Protein AF-A0A830FEW4-F1 (afdb_monomer_lite)

Radius of gyration: 21.63 Å; chains: 1; bounding box: 49×50×53 Å

Sequence (210 aa):
MVDTYLVRSLKRVHDECERALREDNFQVNNSLADRFNDLLDDFKSEYPDDERIQSIDGCEGVNVTGRHAATNQSRALDLIQDIKLKTLQIADLLNLETGDFEELSSGGEFAVINVQQDQAQEQAQTQVQRVTVENILEDIDGLMTSPEEKEELQDLVGEFEDELESDDTDTSRLRQIIAKAREYSDDIARKLIMMATERGVYILLGMSLL

Foldseek 3Di:
DPPLVLLVLLVVLLVVLVVCLVVLPLVCLQVSLVSLVVSLVVVCVVCVPPVQSVPDDGAHRFDLDDDCNVVSSVVSNVSSVSSNVVSVSSCVSVVPDPVVVVVSVPDDDDDDPDPDDDDDDDDDDPDPPDLDLVNLLVVLVVDPDDPVLSVLLNVLSVVLVVLLPDPDRDLVVNLVSLVVNVVSPPVSSVSSCVNCVVSVHHRDDPPPDD

pLDDT: mean 72.39, std 18.18, range [26.58, 91.38]

Organism: Haloarcula argentinensis (NCBI:txid43776)

Secondary structure (DSSP, 8-state):
---HHHHHHHHHHHHHHHHHHHTT-GGGHHHHHHHHHHHHHHHHHH-TT-HHHHTPPP-------STTHHHHHHHHHHHHHHHHHHHHHHHHHTT--TTHHHHTTSS-------------------------HHHHHHHHHHSSS-HHHHHHHHHHHHHHHHHHHSTT--HHHHHHHHHHHHHH-HHHHHHHHHHHHHTT----------

Structure (mmCIF, N/CA/C/O backbone):
data_AF-A0A830FEW4-F1
#
_entry.id   AF-A0A830FEW4-F1
#
loop_
_atom_site.group_PDB
_atom_site.id
_atom_site.type_symbol
_atom_site.label_atom_id
_atom_site.label_alt_id
_atom_site.label_comp_id
_atom_site.label_asym_id
_atom_site.label_entity_id
_atom_site.label_seq_id
_atom_site.pdbx_PDB_ins_code
_atom_site.Cartn_x
_atom_site.Cartn_y
_atom_site.Cartn_z
_atom_site.occupancy
_atom_site.B_iso_or_equiv
_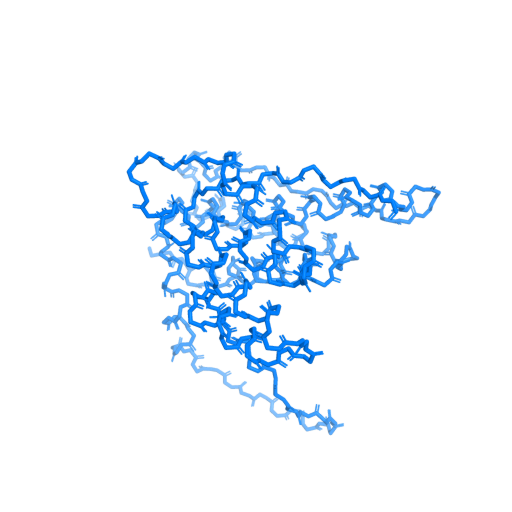atom_site.auth_seq_id
_atom_site.auth_comp_id
_atom_site.auth_asym_id
_atom_site.auth_atom_id
_atom_site.pdbx_PDB_model_num
ATOM 1 N N . MET A 1 1 ? -13.159 -2.583 26.017 1.00 47.31 1 MET A N 1
ATOM 2 C CA . MET A 1 1 ? -11.715 -2.289 25.918 1.00 47.31 1 MET A CA 1
ATOM 3 C C . MET A 1 1 ? -11.266 -3.088 24.722 1.00 47.31 1 MET A C 1
ATOM 5 O O . MET A 1 1 ? -11.479 -4.287 24.765 1.00 47.31 1 MET A O 1
ATOM 9 N N . VAL A 1 2 ? -10.810 -2.449 23.644 1.00 55.34 2 VAL A N 1
ATOM 10 C CA . VAL A 1 2 ? -10.290 -3.196 22.490 1.00 55.34 2 VAL A CA 1
ATOM 11 C C . VAL A 1 2 ? -9.091 -3.991 22.991 1.00 55.34 2 VAL A C 1
ATOM 13 O O . VAL A 1 2 ? -8.232 -3.408 23.655 1.00 55.34 2 VAL A O 1
ATOM 16 N N . ASP A 1 3 ? -9.073 -5.305 22.771 1.00 67.31 3 ASP A N 1
ATOM 17 C CA . ASP A 1 3 ? -7.966 -6.129 23.236 1.00 67.31 3 ASP A CA 1
ATOM 18 C C . ASP A 1 3 ? -6.683 -5.656 22.542 1.00 67.31 3 ASP A C 1
ATOM 20 O O . ASP A 1 3 ? -6.500 -5.795 21.329 1.00 67.31 3 ASP A O 1
ATOM 24 N N . THR A 1 4 ? -5.797 -5.038 23.324 1.00 69.50 4 THR A N 1
ATOM 25 C CA . THR A 1 4 ? -4.523 -4.480 22.868 1.00 69.50 4 THR A CA 1
ATOM 26 C C . THR A 1 4 ? -3.691 -5.523 22.122 1.00 69.50 4 THR A C 1
ATOM 28 O O . THR A 1 4 ? -2.876 -5.170 21.268 1.00 69.50 4 THR A O 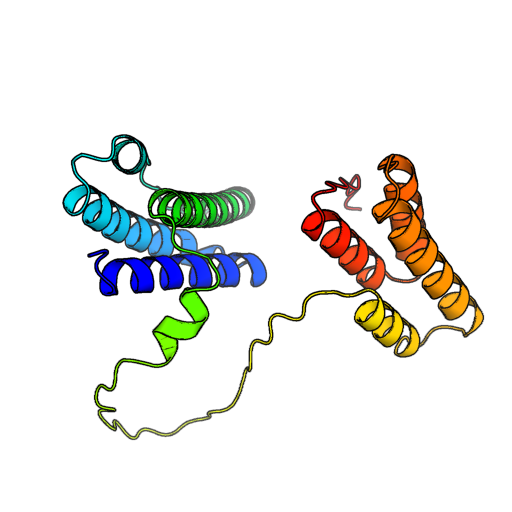1
ATOM 31 N N . TYR A 1 5 ? -3.891 -6.810 22.421 1.00 76.94 5 TYR A N 1
ATOM 32 C CA . TYR A 1 5 ? -3.271 -7.903 21.689 1.00 76.94 5 TYR A CA 1
ATOM 33 C C . TYR A 1 5 ? -3.792 -8.013 20.250 1.00 76.94 5 TYR A C 1
ATOM 35 O O . TYR A 1 5 ? -2.981 -8.055 19.325 1.00 76.94 5 TYR A O 1
ATOM 43 N N . LEU A 1 6 ? -5.111 -7.989 20.041 1.00 80.25 6 LEU A N 1
ATOM 44 C CA . LEU A 1 6 ? -5.724 -8.105 18.712 1.00 80.25 6 LEU A CA 1
ATOM 45 C C . LEU A 1 6 ? -5.339 -6.933 17.810 1.00 80.25 6 LEU A C 1
ATOM 47 O O . LEU A 1 6 ? -4.973 -7.134 16.655 1.00 80.25 6 LEU A O 1
ATOM 51 N N . VAL A 1 7 ? -5.304 -5.719 18.361 1.00 79.25 7 VAL A N 1
ATOM 52 C CA . VAL A 1 7 ? -4.851 -4.515 17.641 1.00 79.25 7 VAL A CA 1
ATOM 53 C C . VAL A 1 7 ? -3.395 -4.634 17.197 1.00 79.25 7 VAL A C 1
ATOM 55 O O . VAL A 1 7 ? -3.058 -4.339 16.049 1.00 79.25 7 VAL A O 1
ATOM 58 N N . ARG A 1 8 ? -2.511 -5.093 18.090 1.00 78.31 8 ARG A N 1
ATOM 59 C CA . ARG A 1 8 ? -1.089 -5.298 17.772 1.00 78.31 8 ARG A CA 1
ATOM 60 C C . ARG A 1 8 ? -0.899 -6.392 16.723 1.00 78.31 8 ARG A C 1
ATOM 62 O O . ARG A 1 8 ? -0.056 -6.244 15.840 1.00 78.31 8 ARG A O 1
ATOM 69 N N . SER A 1 9 ? -1.675 -7.467 16.807 1.00 80.81 9 SER A N 1
ATOM 70 C CA . SER A 1 9 ? -1.653 -8.559 15.833 1.00 80.81 9 SER A CA 1
ATOM 71 C C . SER A 1 9 ? -2.164 -8.104 14.462 1.00 80.81 9 SER A C 1
ATOM 73 O O . SER A 1 9 ? -1.534 -8.421 13.455 1.00 80.81 9 SER A O 1
ATOM 75 N N . LEU A 1 10 ? -3.210 -7.272 14.418 1.00 83.38 10 LEU A N 1
ATOM 76 C CA . LEU A 1 10 ? -3.734 -6.660 13.191 1.00 83.38 10 LEU A CA 1
ATOM 77 C C . LEU A 1 10 ? -2.700 -5.773 12.509 1.00 83.38 10 LEU A C 1
ATOM 79 O O . LEU A 1 10 ? -2.451 -5.933 11.313 1.00 83.38 10 LEU A O 1
ATOM 83 N N . LYS A 1 11 ? -2.029 -4.915 13.286 1.00 82.25 11 LYS A N 1
ATOM 84 C CA . LYS A 1 11 ? -0.910 -4.105 12.794 1.00 82.25 11 LYS A CA 1
ATOM 85 C C . LYS A 1 11 ? 0.189 -4.981 12.203 1.00 82.25 11 LYS A C 1
ATOM 87 O O . LYS A 1 11 ? 0.674 -4.720 11.113 1.00 82.25 11 LYS A O 1
ATOM 92 N N . ARG A 1 12 ? 0.568 -6.050 12.905 1.00 81.88 12 ARG A N 1
ATOM 93 C CA . ARG A 1 12 ? 1.641 -6.942 12.460 1.00 81.88 12 ARG A CA 1
ATOM 94 C C . ARG A 1 12 ? 1.320 -7.596 11.119 1.00 81.88 12 ARG A C 1
ATOM 96 O O . ARG A 1 12 ? 2.184 -7.628 10.251 1.00 81.88 12 ARG A O 1
ATOM 103 N N . VAL A 1 13 ? 0.093 -8.087 10.943 1.00 85.25 13 VAL A N 1
ATOM 104 C CA . VAL A 1 13 ? -0.356 -8.661 9.665 1.00 85.25 13 VAL A CA 1
ATOM 105 C C . VAL A 1 13 ? -0.358 -7.593 8.569 1.00 85.25 13 VAL A C 1
ATOM 107 O O . VAL A 1 13 ? 0.126 -7.856 7.470 1.00 85.25 13 VAL A O 1
ATOM 110 N N . HIS A 1 14 ? -0.830 -6.380 8.867 1.00 85.44 14 HIS A N 1
ATOM 111 C CA . HIS A 1 14 ? -0.792 -5.254 7.933 1.00 85.44 14 HIS A CA 1
ATOM 112 C C . HIS A 1 14 ? 0.643 -4.908 7.487 1.00 85.44 14 HIS A C 1
ATOM 114 O O . HIS A 1 14 ? 0.917 -4.841 6.287 1.00 85.44 14 HIS A O 1
ATOM 120 N N . ASP A 1 15 ? 1.568 -4.749 8.435 1.00 82.00 15 ASP A N 1
ATOM 121 C CA . ASP A 1 15 ? 2.973 -4.414 8.172 1.00 82.00 15 ASP A CA 1
ATOM 122 C C . ASP A 1 15 ? 3.674 -5.518 7.362 1.00 82.00 15 ASP A C 1
ATOM 124 O O . ASP A 1 15 ? 4.454 -5.240 6.448 1.00 82.00 15 ASP A O 1
ATOM 128 N N . GLU A 1 16 ? 3.374 -6.789 7.651 1.00 81.38 16 GLU A N 1
ATOM 129 C CA . GLU A 1 16 ? 3.899 -7.920 6.884 1.00 81.38 16 GLU A CA 1
ATOM 130 C C . GLU A 1 16 ? 3.337 -7.964 5.452 1.00 81.38 16 GLU A C 1
ATOM 132 O O . GLU A 1 16 ? 4.090 -8.275 4.524 1.00 81.38 16 GLU A O 1
ATOM 137 N N . CYS A 1 17 ? 2.065 -7.601 5.240 1.00 78.81 17 CYS A N 1
ATOM 138 C CA . CYS A 1 17 ? 1.491 -7.469 3.896 1.00 78.81 17 CYS A CA 1
ATOM 139 C C . CYS A 1 17 ? 2.165 -6.341 3.111 1.00 78.81 17 CYS A C 1
ATOM 141 O O . CYS A 1 17 ? 2.545 -6.530 1.957 1.00 78.81 17 CYS A O 1
ATOM 143 N N . GLU A 1 18 ? 2.363 -5.178 3.736 1.00 81.25 18 GLU A N 1
ATOM 144 C CA . GLU A 1 18 ? 3.047 -4.053 3.099 1.00 81.25 18 GLU A CA 1
ATOM 145 C C . GLU A 1 18 ? 4.478 -4.407 2.695 1.00 81.25 18 GLU A C 1
ATOM 147 O O . GLU A 1 18 ? 4.905 -4.115 1.574 1.00 81.25 18 GLU A O 1
ATOM 152 N N . ARG A 1 19 ? 5.206 -5.087 3.583 1.00 76.94 19 ARG A N 1
ATOM 153 C CA . ARG A 1 19 ? 6.550 -5.571 3.284 1.00 76.94 19 ARG A CA 1
ATOM 154 C C . ARG A 1 19 ? 6.548 -6.567 2.126 1.00 76.94 19 ARG A C 1
ATOM 156 O O . ARG A 1 19 ? 7.381 -6.452 1.231 1.00 76.94 19 ARG A O 1
ATOM 163 N N . ALA A 1 20 ? 5.621 -7.523 2.129 1.00 78.38 20 ALA A N 1
ATOM 164 C CA . ALA A 1 20 ? 5.532 -8.532 1.081 1.00 78.38 20 ALA A CA 1
ATOM 165 C C . ALA A 1 20 ? 5.219 -7.921 -0.293 1.00 78.38 20 ALA A C 1
ATOM 167 O O . ALA A 1 20 ? 5.805 -8.347 -1.283 1.00 78.38 20 ALA A O 1
ATOM 168 N N . LEU A 1 21 ? 4.365 -6.896 -0.352 1.00 75.88 21 LEU A N 1
ATOM 169 C CA . LEU A 1 21 ? 4.074 -6.159 -1.586 1.00 75.88 21 LEU A CA 1
ATOM 170 C C . LEU A 1 21 ? 5.280 -5.347 -2.069 1.00 75.88 21 LEU A C 1
ATOM 172 O O . LEU A 1 21 ? 5.578 -5.347 -3.256 1.00 75.88 21 LEU A O 1
ATOM 176 N N . ARG A 1 22 ? 6.007 -4.687 -1.159 1.00 77.25 22 ARG A N 1
ATOM 177 C CA . ARG A 1 22 ? 7.202 -3.900 -1.508 1.00 77.25 22 ARG A CA 1
ATOM 178 C C . ARG A 1 22 ? 8.339 -4.767 -2.055 1.00 77.25 22 ARG A C 1
ATOM 180 O O . ARG A 1 22 ? 9.078 -4.327 -2.927 1.00 77.25 22 ARG A O 1
ATOM 187 N N . GLU A 1 23 ? 8.503 -5.968 -1.510 1.00 83.44 23 GLU A N 1
ATOM 188 C CA . GLU A 1 23 ? 9.551 -6.916 -1.907 1.00 83.44 23 GLU A CA 1
ATOM 189 C C . GLU A 1 23 ? 9.113 -7.857 -3.052 1.00 83.44 23 GLU A C 1
ATOM 191 O O . GLU A 1 23 ? 9.854 -8.785 -3.378 1.00 83.44 23 GLU A O 1
ATOM 196 N N . ASP A 1 24 ? 7.914 -7.675 -3.628 1.00 76.75 24 ASP A N 1
ATOM 197 C CA . ASP A 1 24 ? 7.274 -8.618 -4.567 1.00 76.75 24 ASP A CA 1
ATOM 198 C C . ASP A 1 24 ? 7.303 -10.080 -4.065 1.00 76.75 24 ASP A C 1
ATOM 200 O O . ASP A 1 24 ? 7.369 -11.056 -4.823 1.00 76.75 24 ASP A O 1
ATOM 204 N N . ASN A 1 25 ? 7.252 -10.260 -2.744 1.00 81.50 25 ASN A N 1
ATOM 205 C CA . ASN A 1 25 ? 7.384 -11.549 -2.088 1.00 81.50 25 ASN A CA 1
ATOM 206 C C . ASN A 1 25 ? 6.032 -12.268 -2.024 1.00 81.50 25 ASN A C 1
ATOM 208 O O . ASN A 1 25 ? 5.406 -12.416 -0.978 1.00 81.50 25 ASN A O 1
ATOM 212 N N . PHE A 1 26 ? 5.594 -12.791 -3.163 1.00 82.00 26 PHE A N 1
ATOM 213 C CA . PHE A 1 26 ? 4.358 -13.569 -3.272 1.00 82.00 26 PHE A CA 1
ATOM 214 C C . PHE A 1 26 ? 4.402 -14.925 -2.543 1.00 82.00 26 PHE A C 1
ATOM 216 O O . PHE A 1 26 ? 3.377 -15.600 -2.453 1.00 82.00 26 PHE A O 1
ATOM 223 N N . GLN A 1 27 ? 5.560 -15.386 -2.053 1.00 83.12 27 GLN A N 1
ATOM 224 C CA . GLN A 1 27 ? 5.680 -16.710 -1.424 1.00 83.12 27 GLN A CA 1
ATOM 225 C C . GLN A 1 27 ? 5.024 -16.773 -0.043 1.00 83.12 27 GLN A C 1
ATOM 227 O O . GLN A 1 27 ? 4.601 -17.848 0.382 1.00 83.12 27 GLN A O 1
ATOM 232 N N . VAL A 1 28 ? 4.889 -15.630 0.635 1.00 85.94 28 VAL A N 1
ATOM 233 C CA . VAL A 1 28 ? 4.295 -15.553 1.978 1.00 85.94 28 VAL A CA 1
ATOM 234 C C . VAL A 1 28 ? 2.765 -15.488 1.967 1.00 85.94 28 VAL A C 1
ATOM 236 O O . VAL A 1 28 ? 2.150 -15.449 3.030 1.00 85.94 28 VAL A O 1
ATOM 239 N N . ASN A 1 29 ? 2.135 -15.509 0.786 1.00 86.69 29 ASN A N 1
ATOM 240 C CA . ASN A 1 29 ? 0.693 -15.300 0.645 1.00 86.69 29 ASN A CA 1
ATOM 241 C C . ASN A 1 29 ? -0.147 -16.293 1.476 1.00 86.69 29 ASN A C 1
ATOM 243 O O . ASN A 1 29 ? -1.078 -15.873 2.152 1.00 86.69 29 ASN A O 1
ATOM 247 N N . ASN A 1 30 ? 0.228 -17.580 1.504 1.00 85.38 30 ASN A N 1
ATOM 248 C CA . ASN A 1 30 ? -0.517 -18.591 2.260 1.00 85.38 30 ASN A CA 1
ATOM 249 C C . ASN A 1 30 ? -0.398 -18.326 3.765 1.00 85.38 30 ASN A C 1
ATOM 251 O O . ASN A 1 30 ? -1.398 -18.283 4.465 1.00 85.38 30 ASN A O 1
ATOM 255 N N . SER A 1 31 ? 0.821 -18.056 4.250 1.00 87.38 31 SER A N 1
ATOM 256 C CA . SER A 1 31 ? 1.042 -17.760 5.669 1.00 87.38 31 SER A CA 1
ATOM 257 C C . SER A 1 31 ? 0.364 -16.469 6.128 1.00 87.38 31 SER A C 1
ATOM 259 O O . SER A 1 31 ? -0.031 -16.379 7.285 1.00 87.38 31 SER A O 1
ATOM 261 N N . LEU A 1 32 ? 0.239 -15.472 5.247 1.00 86.38 32 LEU A N 1
ATOM 262 C CA . LEU A 1 32 ? -0.482 -14.235 5.547 1.00 86.38 32 LEU A CA 1
ATOM 263 C C . LEU A 1 32 ? -1.992 -14.459 5.576 1.00 86.38 32 LEU A C 1
ATOM 265 O O . LEU A 1 32 ? -2.648 -13.942 6.473 1.00 86.38 32 LEU A O 1
ATOM 269 N N . ALA A 1 33 ? -2.525 -15.253 4.645 1.00 87.06 33 ALA A N 1
ATOM 270 C CA . ALA A 1 33 ? -3.934 -15.625 4.635 1.00 87.06 33 ALA A CA 1
ATOM 271 C C . ALA A 1 33 ? -4.319 -16.394 5.906 1.00 87.06 33 ALA A C 1
ATOM 273 O O . ALA A 1 33 ? -5.293 -16.026 6.554 1.00 87.06 33 ALA A O 1
ATOM 274 N N . ASP A 1 34 ? -3.516 -17.384 6.310 1.00 87.25 34 ASP A N 1
ATOM 275 C CA . ASP A 1 34 ? -3.747 -18.157 7.537 1.00 87.25 34 ASP A CA 1
ATOM 276 C C . ASP A 1 34 ? -3.754 -17.244 8.774 1.00 87.25 34 ASP A C 1
ATOM 278 O O . ASP A 1 34 ? -4.724 -17.218 9.525 1.00 87.25 34 ASP A O 1
ATOM 282 N N . ARG A 1 35 ? -2.715 -16.410 8.938 1.00 85.50 35 ARG A N 1
ATOM 283 C CA . ARG A 1 35 ? -2.613 -15.468 10.068 1.00 85.50 35 ARG A CA 1
ATOM 284 C C . ARG A 1 35 ? -3.747 -14.450 10.097 1.00 85.50 35 ARG A C 1
ATOM 286 O O . ARG A 1 35 ? -4.200 -14.074 11.174 1.00 85.50 35 ARG A O 1
ATOM 293 N N . PHE A 1 36 ? -4.164 -13.965 8.931 1.00 90.00 36 PHE A N 1
ATOM 294 C CA . PHE A 1 36 ? -5.289 -13.047 8.824 1.00 90.00 36 PHE A CA 1
ATOM 295 C C . PHE A 1 36 ? -6.599 -13.724 9.226 1.00 90.00 36 PHE A C 1
ATOM 297 O O . PHE A 1 36 ? -7.370 -13.123 9.964 1.00 90.00 36 PHE A O 1
ATOM 304 N N . ASN A 1 37 ? -6.839 -14.957 8.778 1.00 89.12 37 ASN A N 1
ATOM 305 C CA . ASN A 1 37 ? -8.056 -15.694 9.109 1.00 89.12 37 ASN A CA 1
ATOM 306 C C . ASN A 1 37 ? -8.138 -16.014 10.604 1.00 89.12 37 ASN A C 1
ATOM 308 O O . ASN A 1 37 ? -9.180 -15.767 11.200 1.00 89.12 37 ASN A O 1
ATOM 312 N N . ASP A 1 38 ? -7.037 -16.471 11.211 1.00 88.75 38 ASP A N 1
ATOM 313 C CA . ASP A 1 38 ? -6.966 -16.709 12.660 1.00 88.75 38 ASP A CA 1
ATOM 314 C C . ASP A 1 38 ? -7.329 -15.431 13.435 1.00 88.75 38 ASP A C 1
ATOM 316 O O . ASP A 1 38 ? -8.150 -15.436 14.350 1.00 88.75 38 ASP A O 1
ATOM 320 N N . LEU A 1 39 ? -6.762 -14.298 13.014 1.00 88.81 39 LEU A N 1
ATOM 321 C CA . LEU A 1 39 ? -7.027 -13.009 13.636 1.00 88.81 39 LEU A CA 1
ATOM 322 C C . LEU A 1 39 ? -8.463 -12.519 13.395 1.00 88.81 39 LEU A C 1
ATOM 324 O O . LEU A 1 39 ? -9.073 -11.918 14.278 1.00 88.81 39 LEU A O 1
ATOM 328 N N . LEU A 1 40 ? -9.005 -12.741 12.199 1.00 89.81 40 LEU A N 1
ATOM 329 C CA . LEU A 1 40 ? -10.378 -12.391 11.859 1.00 89.81 40 LEU A CA 1
ATOM 330 C C . LEU A 1 40 ? -11.371 -13.188 12.712 1.00 89.81 40 LEU A C 1
ATOM 332 O O . LEU A 1 40 ? -12.357 -12.613 13.170 1.00 89.81 40 LEU A O 1
ATOM 336 N N . ASP A 1 41 ? -11.101 -14.469 12.961 1.00 90.69 41 ASP A N 1
ATOM 337 C CA . ASP A 1 41 ? -11.906 -15.302 13.855 1.00 90.69 41 ASP A CA 1
ATOM 338 C C . ASP A 1 41 ? -11.878 -14.762 15.292 1.00 90.69 41 ASP A C 1
ATOM 340 O O . ASP A 1 41 ? -12.935 -14.637 15.921 1.00 90.69 41 ASP A O 1
ATOM 344 N N . ASP A 1 42 ? -10.708 -14.338 15.779 1.00 87.94 42 ASP A N 1
ATOM 345 C CA . ASP A 1 42 ? -10.586 -13.687 17.085 1.00 87.94 42 ASP A CA 1
ATOM 346 C C . ASP A 1 42 ? -11.393 -12.374 17.147 1.00 87.94 42 ASP A C 1
ATOM 348 O O . ASP A 1 42 ? -12.148 -12.150 18.097 1.00 87.94 42 ASP A O 1
ATOM 352 N N . PHE A 1 43 ? -11.321 -11.522 16.113 1.00 85.25 43 PHE A N 1
ATOM 353 C CA . PHE A 1 43 ? -12.128 -10.295 16.037 1.00 85.25 43 PHE A CA 1
ATOM 354 C C . PHE A 1 43 ? -13.627 -10.585 15.969 1.00 85.25 43 PHE A C 1
ATOM 356 O O . PHE A 1 43 ? -14.415 -9.896 16.615 1.00 85.25 43 PHE A O 1
ATOM 363 N N . LYS A 1 44 ? -14.050 -11.605 15.221 1.00 87.94 44 LYS A N 1
ATOM 364 C CA . LYS A 1 44 ? -15.463 -11.994 15.159 1.00 87.94 44 LYS A CA 1
ATOM 365 C C . LYS A 1 44 ? -15.962 -12.543 16.492 1.00 87.94 44 LYS A C 1
ATOM 367 O O . LYS A 1 44 ? -17.129 -12.333 16.820 1.00 87.94 44 LYS A O 1
ATOM 372 N N . SER A 1 45 ? -15.103 -13.216 17.254 1.00 88.19 45 SER A N 1
ATOM 373 C CA . SER A 1 45 ? -15.432 -13.699 18.596 1.00 88.19 45 SER A CA 1
ATOM 374 C C . SER A 1 45 ? -15.509 -12.563 19.620 1.00 88.19 45 SER A C 1
ATOM 376 O O . SER A 1 45 ? -16.380 -12.598 20.488 1.00 88.19 45 SER A O 1
ATOM 378 N N . GLU A 1 46 ? -14.620 -11.571 19.533 1.00 85.25 46 GLU A N 1
ATOM 379 C CA . GLU A 1 46 ? -14.592 -10.419 20.449 1.00 85.25 46 GLU A CA 1
ATOM 380 C C . GLU A 1 46 ? -15.706 -9.402 20.138 1.00 85.25 46 GLU A C 1
ATOM 382 O O . GLU A 1 46 ? -16.241 -8.756 21.040 1.00 85.25 46 GLU A O 1
ATOM 387 N N . TYR A 1 47 ? -16.115 -9.303 18.868 1.00 84.06 47 TYR A N 1
ATOM 388 C CA . TYR A 1 47 ? -17.152 -8.386 18.385 1.00 84.06 47 TYR A CA 1
ATOM 389 C C . TYR A 1 47 ? -18.307 -9.129 17.685 1.00 84.06 47 TYR A C 1
ATOM 391 O O . TYR A 1 47 ? -18.547 -8.928 16.489 1.00 84.06 47 TYR A O 1
ATOM 399 N N . PRO A 1 48 ? -19.071 -9.973 18.408 1.00 86.88 48 PRO A N 1
ATOM 400 C CA . PRO A 1 48 ? -20.162 -10.751 17.818 1.00 86.88 48 PRO A CA 1
ATOM 401 C C . PRO A 1 48 ? -21.325 -9.876 17.328 1.00 86.88 48 PRO A C 1
ATOM 403 O O . PRO A 1 48 ? -22.033 -10.261 16.400 1.00 86.88 48 PRO A O 1
ATOM 406 N N . ASP A 1 49 ? -21.503 -8.696 17.929 1.00 85.12 49 ASP A N 1
ATOM 407 C CA . ASP A 1 49 ? -22.601 -7.772 17.627 1.00 85.12 49 ASP A CA 1
ATOM 408 C C . ASP A 1 49 ? -22.263 -6.758 16.511 1.00 85.12 49 ASP A C 1
ATOM 410 O O . ASP A 1 49 ? -23.148 -6.022 16.070 1.00 85.12 49 ASP A O 1
ATOM 414 N N . ASP A 1 50 ? -21.008 -6.686 16.038 1.00 79.50 50 ASP A N 1
ATOM 415 C CA . ASP A 1 50 ? -20.642 -5.797 14.925 1.00 79.50 50 ASP A CA 1
ATOM 416 C C . ASP A 1 50 ? -20.837 -6.516 13.581 1.00 79.50 50 ASP A C 1
ATOM 418 O O . ASP A 1 50 ? -19.960 -7.230 13.090 1.00 79.50 50 ASP A O 1
ATOM 422 N N . GLU A 1 51 ? -22.000 -6.297 12.960 1.00 80.00 51 GLU A N 1
ATOM 423 C CA . GLU A 1 51 ? -22.363 -6.869 11.654 1.00 80.00 51 GLU A CA 1
ATOM 424 C C . GLU A 1 51 ? -21.316 -6.594 10.563 1.00 80.00 51 GLU A C 1
ATOM 426 O O . GLU A 1 51 ? -21.149 -7.399 9.645 1.00 80.00 51 GLU A O 1
ATOM 431 N N . ARG A 1 52 ? -20.579 -5.481 10.662 1.00 76.62 52 ARG A N 1
ATOM 432 C CA . ARG A 1 52 ? -19.568 -5.107 9.670 1.00 76.62 52 ARG A CA 1
ATOM 433 C C . ARG A 1 52 ? -18.331 -5.984 9.825 1.00 76.62 52 ARG A C 1
ATOM 435 O O . ARG A 1 52 ? -17.844 -6.477 8.814 1.00 76.62 52 ARG A O 1
ATOM 442 N N . ILE A 1 53 ? -17.883 -6.261 11.053 1.00 82.44 53 ILE A N 1
ATOM 443 C CA . ILE A 1 53 ? -16.788 -7.215 11.317 1.00 82.44 53 ILE A CA 1
ATOM 444 C C . ILE A 1 53 ? -17.205 -8.633 10.906 1.00 82.44 53 ILE A C 1
ATOM 446 O O . ILE A 1 53 ? -16.446 -9.338 10.240 1.00 82.44 53 ILE A O 1
ATOM 450 N N . GLN A 1 54 ? -18.439 -9.039 11.220 1.00 83.88 54 GLN A N 1
ATOM 451 C CA . GLN A 1 54 ? -18.953 -10.361 10.841 1.00 83.88 54 GLN A CA 1
ATOM 452 C C . GLN A 1 54 ? -19.021 -10.560 9.320 1.00 83.88 54 GLN A C 1
ATOM 454 O O . GLN A 1 54 ? -18.811 -11.679 8.843 1.00 83.88 54 GLN A O 1
ATOM 459 N N . SER A 1 55 ? -19.264 -9.482 8.567 1.00 83.31 55 SER A N 1
ATOM 460 C CA . SER A 1 55 ? -19.347 -9.499 7.102 1.00 83.31 55 SER A CA 1
ATOM 461 C C . SER A 1 55 ? -18.004 -9.628 6.376 1.00 83.31 55 SER A C 1
ATOM 463 O O . SER A 1 55 ? -17.997 -9.836 5.166 1.00 83.31 55 SER A O 1
ATOM 465 N N . ILE A 1 56 ? -16.873 -9.504 7.078 1.00 79.50 56 ILE A N 1
ATOM 466 C CA . ILE A 1 56 ? -15.554 -9.629 6.453 1.00 79.50 56 ILE A CA 1
ATOM 467 C C . ILE A 1 56 ? -15.290 -11.102 6.143 1.00 79.50 56 ILE A C 1
ATOM 469 O O . ILE A 1 56 ? -15.332 -11.956 7.031 1.00 79.50 56 ILE A O 1
ATOM 473 N N . ASP A 1 57 ? -15.012 -11.396 4.877 1.00 85.75 57 ASP A N 1
ATOM 474 C CA . ASP A 1 57 ? -14.679 -12.741 4.422 1.00 85.75 57 ASP A CA 1
ATOM 475 C C . ASP A 1 57 ? -13.194 -13.050 4.629 1.00 85.75 57 ASP A C 1
ATOM 477 O O . ASP A 1 57 ? -12.317 -12.210 4.386 1.00 85.75 57 ASP A O 1
ATOM 481 N N . GLY A 1 58 ? -12.921 -14.297 5.010 1.00 85.56 58 GLY A N 1
ATOM 482 C CA . GLY A 1 58 ? -11.568 -14.834 5.054 1.00 85.56 58 GLY A CA 1
ATOM 483 C C . GLY A 1 58 ? -10.907 -14.874 3.674 1.00 85.56 58 GLY A C 1
ATOM 484 O O . GLY A 1 58 ? -11.534 -14.673 2.630 1.00 85.56 58 GLY A O 1
ATOM 485 N N . CYS A 1 59 ? -9.612 -15.145 3.678 1.00 84.69 59 CYS A N 1
ATOM 486 C CA . CYS A 1 59 ? -8.769 -15.185 2.493 1.00 84.69 59 CYS A CA 1
ATOM 487 C C . CYS A 1 59 ? -8.245 -16.607 2.271 1.00 84.69 59 CYS A C 1
ATOM 489 O O . CYS A 1 59 ? -7.818 -17.263 3.217 1.00 84.69 59 CYS A O 1
ATOM 491 N N . GLU A 1 60 ? -8.241 -17.092 1.028 1.00 84.19 60 GLU A N 1
ATOM 492 C CA . GLU A 1 60 ? -7.645 -18.389 0.687 1.00 84.19 60 GLU A CA 1
ATOM 493 C C . GLU A 1 60 ? -6.308 -18.178 -0.026 1.00 84.19 60 GLU A C 1
ATOM 495 O O . GLU A 1 60 ? -6.216 -17.426 -0.999 1.00 84.19 60 GLU A O 1
ATOM 500 N N . GLY A 1 61 ? -5.270 -18.852 0.466 1.00 78.62 61 GLY A N 1
ATOM 501 C CA . GLY A 1 61 ? -3.929 -18.793 -0.093 1.00 78.62 61 GLY A CA 1
ATOM 502 C C . GLY A 1 61 ? -3.850 -19.250 -1.557 1.00 78.62 61 GLY A C 1
ATOM 503 O O . GLY A 1 61 ? -4.537 -20.172 -2.001 1.00 78.62 61 GLY A O 1
ATOM 504 N N . VAL A 1 62 ? -2.975 -18.610 -2.333 1.00 81.69 62 VAL A N 1
ATOM 505 C CA . VAL A 1 62 ? -2.726 -18.941 -3.738 1.00 81.69 62 VAL A CA 1
ATOM 506 C C . VAL A 1 62 ? -1.470 -19.797 -3.857 1.00 81.69 62 VAL A C 1
ATOM 508 O O . VAL A 1 62 ? -0.351 -19.397 -3.520 1.00 81.69 62 VAL A O 1
ATOM 511 N N . ASN A 1 63 ? -1.629 -20.988 -4.431 1.00 77.19 63 ASN A N 1
ATOM 512 C CA . ASN A 1 63 ? -0.497 -21.857 -4.716 1.00 77.19 63 ASN A CA 1
ATOM 513 C C . ASN A 1 63 ? 0.238 -21.402 -5.990 1.00 77.19 63 ASN A C 1
ATOM 515 O O . ASN A 1 63 ? -0.274 -21.498 -7.108 1.00 77.19 63 ASN A O 1
ATOM 519 N N . VAL A 1 64 ? 1.469 -20.920 -5.819 1.00 72.31 64 VAL A N 1
ATOM 520 C CA . VAL A 1 64 ? 2.276 -20.320 -6.897 1.00 72.31 64 VAL A CA 1
ATOM 521 C C . VAL A 1 64 ? 3.161 -21.348 -7.625 1.00 72.31 64 VAL A C 1
ATOM 523 O O . VAL A 1 64 ? 4.026 -21.006 -8.427 1.00 72.31 64 VAL A O 1
ATOM 526 N N . THR A 1 65 ? 2.948 -22.644 -7.390 1.00 71.88 65 THR A N 1
ATOM 527 C CA . THR A 1 65 ? 3.744 -23.707 -8.021 1.00 71.88 65 THR A CA 1
ATOM 528 C C . THR A 1 65 ? 3.173 -24.168 -9.371 1.00 71.88 65 THR A C 1
ATOM 530 O O . THR A 1 65 ? 1.978 -24.070 -9.651 1.00 71.88 65 THR A O 1
ATOM 533 N N . GLY A 1 66 ? 4.038 -24.709 -10.236 1.00 67.62 66 GLY A N 1
ATOM 534 C CA . GLY A 1 66 ? 3.634 -25.394 -11.467 1.00 67.62 66 GLY A CA 1
ATOM 535 C C . GLY A 1 66 ? 3.518 -24.511 -12.716 1.00 67.62 66 GLY A C 1
ATOM 536 O O . GLY A 1 66 ? 4.117 -23.446 -12.828 1.00 67.62 66 GLY A O 1
ATOM 537 N N . ARG A 1 67 ? 2.766 -25.003 -13.710 1.00 63.94 67 ARG A N 1
ATOM 538 C CA . ARG A 1 67 ? 2.723 -24.475 -15.092 1.00 63.94 67 ARG A CA 1
ATOM 539 C C . ARG A 1 67 ? 2.153 -23.056 -15.229 1.00 63.94 67 ARG A C 1
ATOM 541 O O . ARG A 1 67 ? 2.307 -22.457 -16.286 1.00 63.94 67 ARG A O 1
ATOM 548 N N . HIS A 1 68 ? 1.511 -22.544 -14.180 1.00 70.94 68 HIS A N 1
ATOM 549 C CA . HIS A 1 68 ? 0.856 -21.235 -14.137 1.00 70.94 68 HIS A CA 1
ATOM 550 C C . HIS A 1 68 ? 1.517 -20.271 -13.141 1.00 70.94 68 HIS A C 1
ATOM 552 O O . HIS A 1 68 ? 0.876 -19.320 -12.704 1.00 70.94 68 HIS A O 1
ATOM 558 N N . ALA A 1 69 ? 2.791 -20.495 -12.790 1.00 68.44 69 ALA A N 1
ATOM 559 C CA . ALA A 1 69 ? 3.507 -19.707 -11.785 1.00 68.44 69 ALA A CA 1
ATOM 560 C C . ALA A 1 69 ? 3.381 -18.188 -12.004 1.00 68.44 69 ALA A C 1
ATOM 562 O O . ALA A 1 69 ? 2.968 -17.496 -11.087 1.00 68.44 69 ALA A O 1
ATOM 563 N N . ALA A 1 70 ? 3.612 -17.674 -13.217 1.00 68.25 70 ALA A N 1
ATOM 564 C CA . ALA A 1 70 ? 3.529 -16.233 -13.493 1.00 68.25 70 ALA A CA 1
ATOM 565 C C . ALA A 1 70 ? 2.124 -15.637 -13.255 1.00 68.25 70 ALA A C 1
ATOM 567 O O . ALA A 1 70 ? 1.985 -14.563 -12.682 1.00 68.25 70 ALA A O 1
ATOM 568 N N . THR A 1 71 ? 1.059 -16.348 -13.639 1.00 73.75 71 THR A N 1
ATOM 569 C CA . THR A 1 71 ? -0.325 -15.904 -13.388 1.00 73.75 71 THR A CA 1
ATOM 570 C C . THR A 1 71 ? -0.688 -16.018 -11.906 1.00 73.75 71 THR A C 1
ATOM 572 O O . THR A 1 71 ? -1.396 -15.171 -11.370 1.00 73.75 71 THR A O 1
ATOM 575 N N . ASN A 1 72 ? -0.182 -17.046 -11.225 1.00 76.56 72 ASN A N 1
ATOM 576 C CA . ASN A 1 72 ? -0.434 -17.263 -9.803 1.00 76.56 72 ASN A CA 1
ATOM 577 C C . ASN A 1 72 ? 0.379 -16.314 -8.908 1.00 76.56 72 ASN A C 1
ATOM 579 O O . ASN A 1 72 ? -0.051 -16.051 -7.793 1.00 76.56 72 ASN A O 1
ATOM 583 N N . GLN A 1 73 ? 1.503 -15.772 -9.390 1.00 79.00 73 GLN A N 1
ATOM 584 C CA . GLN A 1 73 ? 2.264 -14.711 -8.719 1.00 79.00 73 GLN A CA 1
ATOM 585 C C . GLN A 1 73 ? 1.434 -13.436 -8.603 1.00 79.00 73 GLN A C 1
ATOM 587 O O . GLN A 1 73 ? 1.270 -12.926 -7.501 1.00 79.00 73 GLN A O 1
ATOM 592 N N . SER A 1 74 ? 0.841 -12.983 -9.714 1.00 77.31 74 SER A N 1
ATOM 593 C CA . SER A 1 74 ? -0.060 -11.822 -9.711 1.00 77.31 74 SER A CA 1
ATOM 594 C C . SER A 1 74 ? -1.213 -12.031 -8.733 1.00 77.31 74 SER A C 1
ATOM 596 O O . SER A 1 74 ? -1.430 -11.210 -7.856 1.00 77.31 74 SER A O 1
ATOM 598 N N . ARG A 1 75 ? -1.879 -13.191 -8.801 1.00 74.19 75 ARG A N 1
ATOM 599 C CA . ARG A 1 75 ? -2.997 -13.514 -7.901 1.00 74.19 75 ARG A CA 1
ATOM 600 C C . ARG A 1 75 ? -2.591 -13.586 -6.428 1.00 74.19 75 ARG A C 1
ATOM 602 O O . ARG A 1 75 ? -3.403 -13.294 -5.561 1.00 74.19 75 ARG A O 1
ATOM 609 N N . ALA A 1 76 ? -1.363 -14.009 -6.139 1.00 75.94 76 ALA A N 1
ATOM 610 C CA . ALA A 1 76 ? -0.831 -14.035 -4.784 1.00 75.94 76 ALA A CA 1
ATOM 611 C C . ALA A 1 76 ? -0.529 -12.624 -4.257 1.00 75.94 76 ALA A C 1
ATOM 613 O O . ALA A 1 76 ? -0.759 -12.371 -3.081 1.00 75.94 76 ALA A O 1
ATOM 614 N N . LEU A 1 77 ? -0.060 -11.705 -5.105 1.00 76.50 77 LEU A N 1
ATOM 615 C CA . LEU A 1 77 ? 0.101 -10.294 -4.737 1.00 76.50 77 LEU A CA 1
ATOM 616 C C . LEU A 1 77 ? -1.260 -9.612 -4.547 1.00 76.50 77 LEU A C 1
ATOM 618 O O . LEU A 1 77 ? -1.450 -8.921 -3.550 1.00 76.50 77 LEU A O 1
ATOM 622 N N . ASP A 1 78 ? -2.229 -9.892 -5.423 1.00 75.69 78 ASP A N 1
ATOM 623 C CA . ASP A 1 78 ? -3.609 -9.407 -5.289 1.00 75.69 78 ASP A CA 1
ATOM 624 C C . ASP A 1 78 ? -4.235 -9.867 -3.961 1.00 75.69 78 ASP A C 1
ATOM 626 O O . ASP A 1 78 ? -4.891 -9.085 -3.278 1.00 75.69 78 ASP A O 1
ATOM 630 N N . LEU A 1 79 ? -3.986 -11.118 -3.553 1.00 81.75 79 LEU A N 1
ATOM 631 C CA . LEU A 1 79 ? -4.420 -11.646 -2.257 1.00 81.75 79 LEU A CA 1
ATOM 632 C C . LEU A 1 79 ? -3.789 -10.884 -1.085 1.00 81.75 79 LEU A C 1
ATOM 634 O O . LEU A 1 79 ? -4.478 -10.553 -0.125 1.00 81.75 79 LEU A O 1
ATOM 638 N N . ILE A 1 80 ? -2.483 -10.613 -1.142 1.00 79.94 80 ILE A N 1
ATOM 639 C CA . ILE A 1 80 ? -1.785 -9.872 -0.081 1.00 79.94 80 ILE A CA 1
ATOM 640 C C . ILE A 1 80 ? -2.333 -8.439 0.014 1.00 79.94 80 ILE A C 1
ATOM 642 O O . ILE A 1 80 ? -2.521 -7.921 1.115 1.00 79.94 80 ILE A O 1
ATOM 646 N N . GLN A 1 81 ? -2.645 -7.818 -1.125 1.00 82.06 81 GLN A N 1
ATOM 647 C CA . GLN A 1 81 ? -3.302 -6.514 -1.172 1.00 82.06 81 GLN A CA 1
ATOM 648 C C . GLN A 1 81 ? -4.717 -6.565 -0.572 1.00 82.06 81 GLN A C 1
ATOM 650 O O . GLN A 1 81 ? -5.075 -5.675 0.197 1.00 82.06 81 GLN A O 1
ATOM 655 N N . ASP A 1 82 ? -5.503 -7.602 -0.871 1.00 79.69 82 ASP A N 1
ATOM 656 C CA . ASP A 1 82 ? -6.840 -7.802 -0.294 1.00 79.69 82 ASP A CA 1
ATOM 657 C C . ASP A 1 82 ? -6.781 -7.964 1.233 1.00 79.69 82 ASP A C 1
ATOM 659 O O . ASP A 1 82 ? -7.513 -7.293 1.960 1.00 79.69 82 ASP A O 1
ATOM 663 N N . ILE A 1 83 ? -5.840 -8.769 1.741 1.00 81.56 83 ILE A N 1
ATOM 664 C CA . ILE A 1 83 ? -5.604 -8.917 3.185 1.00 81.56 83 ILE A CA 1
ATOM 665 C C . ILE A 1 83 ? -5.268 -7.558 3.813 1.00 81.56 83 ILE A C 1
ATOM 667 O O . ILE A 1 83 ? -5.855 -7.201 4.833 1.00 81.56 83 ILE A O 1
ATOM 671 N N . LYS A 1 84 ? -4.381 -6.765 3.195 1.00 83.44 84 LYS A N 1
ATOM 672 C CA . LYS A 1 84 ? -4.033 -5.418 3.679 1.00 83.44 84 LYS A CA 1
ATOM 673 C C . LYS A 1 84 ? -5.256 -4.496 3.761 1.00 83.44 84 LYS A C 1
ATOM 675 O O . LYS A 1 84 ? -5.414 -3.760 4.729 1.00 83.44 84 LYS A O 1
ATOM 680 N N . LEU A 1 85 ? -6.129 -4.522 2.758 1.00 78.38 85 LEU A N 1
ATOM 681 C CA . LEU A 1 85 ? -7.337 -3.693 2.753 1.00 78.38 85 LEU A CA 1
ATOM 682 C C . LEU A 1 85 ? -8.325 -4.125 3.838 1.00 78.38 85 LEU A C 1
ATOM 684 O O . LEU A 1 85 ? -8.892 -3.279 4.526 1.00 78.38 85 LEU A O 1
ATOM 688 N N . LYS A 1 86 ? -8.493 -5.433 4.042 1.00 81.81 86 LYS A N 1
ATOM 689 C CA . LYS A 1 86 ? -9.365 -5.962 5.095 1.00 81.81 86 LYS A CA 1
ATOM 690 C C . LYS A 1 86 ? -8.844 -5.641 6.494 1.00 81.81 86 LYS A C 1
ATOM 692 O O . LYS A 1 86 ? -9.648 -5.355 7.377 1.00 81.81 86 LYS A O 1
ATOM 697 N N . THR A 1 87 ? -7.526 -5.632 6.716 1.00 82.38 87 THR A N 1
ATOM 698 C CA . THR A 1 87 ? -6.978 -5.214 8.017 1.00 82.38 87 THR A CA 1
ATOM 699 C C . THR A 1 87 ? -7.203 -3.728 8.291 1.00 82.38 87 THR A C 1
ATOM 701 O O . THR A 1 87 ? -7.560 -3.379 9.415 1.00 82.38 87 THR A O 1
ATOM 704 N N . LEU A 1 88 ? -7.095 -2.866 7.274 1.00 78.62 88 LEU A N 1
ATOM 705 C CA . LEU A 1 88 ? -7.469 -1.450 7.384 1.00 78.62 88 LEU A CA 1
ATOM 706 C C . LEU A 1 88 ? -8.965 -1.272 7.649 1.00 78.62 88 LEU A C 1
ATOM 708 O O . LEU A 1 88 ? -9.340 -0.503 8.525 1.00 78.62 88 LEU A O 1
ATOM 712 N N . GLN A 1 89 ? -9.818 -2.044 6.974 1.00 79.31 89 GLN A N 1
ATOM 713 C CA . GLN A 1 89 ? -11.257 -2.020 7.218 1.00 79.31 89 GLN A CA 1
ATOM 714 C C . GLN A 1 89 ? -11.585 -2.378 8.675 1.00 79.31 89 GLN A C 1
ATOM 716 O O . GLN A 1 89 ? -12.389 -1.695 9.299 1.00 79.31 89 GLN A O 1
ATOM 721 N N . ILE A 1 90 ? -10.953 -3.410 9.248 1.00 80.44 90 ILE A N 1
ATOM 722 C CA . ILE A 1 90 ? -11.121 -3.743 10.674 1.00 80.44 90 ILE A CA 1
ATOM 723 C C . ILE A 1 90 ? -10.639 -2.584 11.558 1.00 80.44 90 ILE A C 1
ATOM 725 O O . ILE A 1 90 ? -11.309 -2.248 12.534 1.00 80.44 90 ILE A O 1
ATOM 729 N N . ALA A 1 91 ? -9.516 -1.947 11.213 1.00 80.25 91 ALA A N 1
ATOM 730 C CA . ALA A 1 91 ? -8.991 -0.813 11.969 1.00 80.25 91 ALA A CA 1
ATOM 731 C C . ALA A 1 91 ? -9.951 0.389 11.975 1.00 80.25 91 ALA A C 1
ATOM 733 O O . ALA A 1 91 ? -10.264 0.912 13.047 1.00 80.25 91 ALA A O 1
ATOM 734 N N . ASP A 1 92 ? -10.499 0.747 10.813 1.00 74.69 92 ASP A N 1
ATOM 735 C CA . ASP A 1 92 ? -11.489 1.817 10.662 1.00 74.69 92 ASP A CA 1
ATOM 736 C C . ASP A 1 92 ? -12.770 1.522 11.454 1.00 74.69 92 ASP A C 1
ATOM 738 O O . ASP A 1 92 ? -13.314 2.392 12.134 1.00 74.69 92 ASP A O 1
ATOM 742 N N . LEU A 1 93 ? -13.255 0.275 11.410 1.00 78.75 93 LEU A N 1
ATOM 743 C CA . LEU A 1 93 ? -14.462 -0.144 12.133 1.00 78.75 93 LEU A CA 1
ATOM 744 C C . LEU A 1 93 ? -14.318 -0.005 13.650 1.00 78.75 93 LEU A C 1
ATOM 746 O O . LEU A 1 93 ? -15.300 0.286 14.338 1.00 78.75 93 LEU A O 1
ATOM 750 N N . LEU A 1 94 ? -13.097 -0.187 14.148 1.00 76.12 94 LEU A N 1
ATOM 751 C CA . LEU A 1 94 ? -12.743 -0.071 15.555 1.00 76.12 94 LEU A CA 1
ATOM 752 C C . LEU A 1 94 ? -12.325 1.355 15.954 1.00 76.12 94 LEU A C 1
ATOM 754 O O . LEU A 1 94 ? -11.986 1.565 17.119 1.00 76.12 94 LEU A O 1
ATOM 758 N N . ASN A 1 95 ? -12.388 2.326 15.028 1.00 68.56 95 ASN A N 1
ATOM 759 C CA . ASN A 1 95 ? -11.859 3.686 15.192 1.00 68.56 95 ASN A CA 1
ATOM 760 C C . ASN A 1 95 ? -10.411 3.687 15.710 1.00 68.56 95 ASN A C 1
ATOM 762 O O . ASN A 1 95 ? -10.053 4.498 16.563 1.00 68.56 95 ASN A O 1
ATOM 766 N N . LEU A 1 96 ? -9.592 2.745 15.240 1.00 68.06 96 LEU A N 1
ATOM 767 C CA . LEU A 1 96 ? -8.168 2.732 15.545 1.00 68.06 96 LEU A CA 1
ATOM 768 C C . LEU A 1 96 ? -7.515 3.788 14.660 1.00 68.06 96 LEU A C 1
ATOM 770 O O . LEU A 1 96 ? -7.418 3.604 13.447 1.00 68.06 96 LEU A O 1
ATOM 774 N N . GLU A 1 97 ? -7.089 4.908 15.247 1.00 52.81 97 GLU A N 1
ATOM 775 C CA . GLU A 1 97 ? -6.321 5.887 14.491 1.00 52.81 97 GLU A CA 1
ATOM 776 C C . GLU A 1 97 ? -5.022 5.215 14.049 1.00 52.81 97 GLU A C 1
ATOM 778 O O . GLU A 1 97 ? -4.288 4.641 14.853 1.00 52.81 97 GLU A O 1
ATOM 783 N N . THR A 1 98 ? -4.682 5.298 12.765 1.00 49.72 98 THR A N 1
ATOM 784 C CA . THR A 1 98 ? -3.404 4.766 12.276 1.00 49.72 98 THR A CA 1
ATOM 785 C C . THR A 1 98 ? -2.186 5.431 12.951 1.00 49.72 98 THR A C 1
ATOM 787 O O . THR A 1 98 ? -1.075 4.916 12.844 1.00 49.72 98 THR A O 1
ATOM 790 N N . GLY A 1 99 ? -2.395 6.540 13.680 1.00 44.72 99 GLY A N 1
ATOM 791 C CA . GLY A 1 99 ? -1.433 7.180 14.586 1.00 44.72 99 GLY A CA 1
ATOM 792 C C . GLY A 1 99 ? -1.296 6.530 15.976 1.00 44.72 99 GLY A C 1
ATOM 793 O O . GLY A 1 99 ? -0.209 6.571 16.548 1.00 44.72 99 GLY A O 1
ATOM 794 N N . ASP A 1 100 ? -2.311 5.825 16.495 1.00 43.56 100 ASP A N 1
ATOM 795 C CA . ASP A 1 100 ? -2.248 5.103 17.789 1.00 43.56 100 ASP A CA 1
ATOM 796 C C . ASP A 1 100 ? -1.294 3.893 17.749 1.00 43.56 100 ASP A C 1
ATOM 798 O O . ASP A 1 100 ? -0.886 3.321 18.768 1.00 43.56 100 ASP A O 1
ATOM 802 N N . PHE A 1 101 ? -0.873 3.507 16.548 1.00 44.25 101 PHE A N 1
ATOM 803 C CA . PHE A 1 101 ? 0.152 2.500 16.329 1.00 44.25 101 PHE A CA 1
ATOM 804 C C . PHE A 1 101 ? 1.575 2.971 16.670 1.00 44.25 101 PHE A C 1
ATOM 806 O O . PHE A 1 101 ? 2.469 2.118 16.771 1.00 44.25 101 PHE A O 1
ATOM 813 N N . GLU A 1 102 ? 1.804 4.275 16.848 1.00 43.12 102 GLU A N 1
ATOM 814 C CA . GLU A 1 102 ? 3.084 4.825 17.311 1.00 43.12 102 GLU A CA 1
ATOM 815 C C . GLU A 1 102 ? 3.216 4.729 18.842 1.00 43.12 102 GLU A C 1
ATOM 817 O O . GLU A 1 102 ? 4.269 4.328 19.346 1.00 43.12 102 GLU A O 1
ATOM 822 N N . GLU A 1 103 ? 2.136 4.968 19.596 1.00 37.62 103 GLU A N 1
ATOM 823 C CA . GLU A 1 103 ? 2.166 4.969 21.068 1.00 37.62 103 GLU A CA 1
ATOM 824 C C . GLU A 1 103 ? 2.187 3.560 21.685 1.00 37.62 103 GLU A C 1
ATOM 826 O O . GLU A 1 103 ? 2.864 3.324 22.695 1.00 37.62 103 GLU A O 1
ATOM 831 N N . LEU A 1 104 ? 1.540 2.574 21.049 1.00 38.81 104 LEU A N 1
ATOM 832 C CA . LEU A 1 104 ? 1.469 1.191 21.550 1.00 38.81 104 LEU A CA 1
ATOM 833 C C . LEU 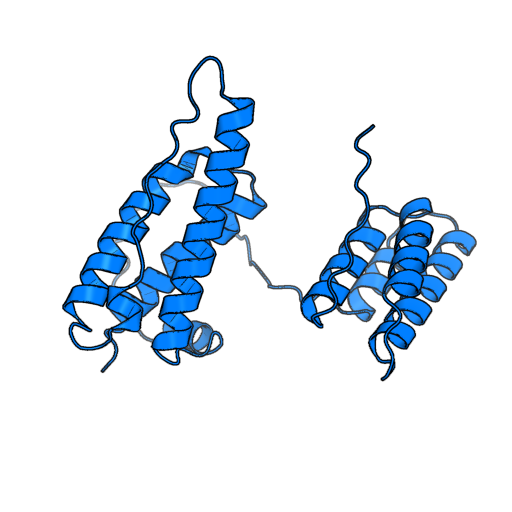A 1 104 ? 2.814 0.444 21.570 1.00 38.81 104 LEU A C 1
ATOM 835 O O . LEU A 1 104 ? 2.900 -0.617 22.201 1.00 38.81 104 LEU A O 1
ATOM 839 N N . SER A 1 105 ? 3.850 0.990 20.925 1.00 40.31 105 SER A N 1
ATOM 840 C CA . SER A 1 105 ? 5.218 0.447 20.918 1.00 40.31 105 SER A CA 1
ATOM 841 C C . SER A 1 105 ? 6.028 0.826 22.169 1.00 40.31 105 SER A C 1
ATOM 843 O O . SER A 1 105 ? 7.104 0.274 22.386 1.00 40.31 105 SER A O 1
ATOM 845 N N . SER A 1 106 ? 5.523 1.739 23.010 1.00 39.41 106 SER A N 1
ATOM 846 C CA . SER A 1 106 ? 6.267 2.290 24.157 1.00 39.41 106 SER A CA 1
ATOM 847 C C . SER A 1 106 ? 5.912 1.677 25.523 1.00 39.41 106 SER A C 1
ATOM 849 O O . SER A 1 106 ? 6.662 1.842 26.484 1.00 39.41 106 SER A O 1
ATOM 851 N N . GLY A 1 107 ? 4.812 0.924 25.627 1.00 37.78 107 GLY A N 1
ATOM 852 C CA . GLY A 1 107 ? 4.322 0.371 26.894 1.00 37.78 107 GLY A CA 1
ATOM 853 C C . GLY A 1 107 ? 4.141 -1.144 26.851 1.00 37.78 107 GLY A C 1
ATOM 854 O O . GLY A 1 107 ? 3.109 -1.646 26.400 1.00 37.78 107 GLY A O 1
ATOM 855 N N . GLY A 1 108 ? 5.136 -1.892 27.325 1.00 31.42 108 GLY A N 1
ATOM 856 C CA . GLY A 1 108 ? 5.035 -3.347 27.447 1.00 31.42 108 GLY A CA 1
ATOM 857 C C . GLY A 1 108 ? 6.382 -4.034 27.610 1.00 31.42 108 GLY A C 1
ATOM 858 O O . GLY A 1 108 ? 6.791 -4.806 26.752 1.00 31.42 108 GLY A O 1
ATOM 859 N N . GLU A 1 109 ? 7.071 -3.725 28.705 1.00 45.50 109 GLU A N 1
ATOM 860 C CA . GLU A 1 109 ? 8.213 -4.470 29.230 1.00 45.50 109 GLU A CA 1
ATOM 861 C C . GLU A 1 109 ? 7.891 -5.970 29.303 1.00 45.50 109 GLU A C 1
ATOM 863 O O . GLU A 1 109 ? 7.089 -6.351 30.141 1.00 45.50 109 GLU A O 1
ATOM 868 N N . PHE A 1 110 ? 8.516 -6.825 28.481 1.00 36.56 110 PHE A N 1
ATOM 869 C CA . PHE A 1 110 ? 8.749 -8.223 28.865 1.00 36.56 110 PHE A CA 1
ATOM 870 C C . PHE A 1 110 ? 10.034 -8.809 28.262 1.00 36.56 110 PHE A C 1
ATOM 872 O O . PHE A 1 110 ? 10.147 -9.072 27.068 1.00 36.56 110 PHE A O 1
ATOM 879 N N . ALA A 1 111 ? 10.981 -9.018 29.182 1.00 31.66 111 ALA A N 1
ATOM 880 C CA . ALA A 1 111 ? 11.946 -10.110 29.300 1.00 31.66 111 ALA A CA 1
ATOM 881 C C . ALA A 1 111 ? 12.590 -10.658 28.013 1.00 31.66 111 ALA A C 1
ATOM 883 O O . ALA A 1 111 ? 12.164 -11.658 27.437 1.00 31.66 111 ALA A O 1
ATOM 884 N N . VAL A 1 112 ? 13.744 -10.079 27.684 1.00 29.30 112 VAL A N 1
ATOM 885 C CA . VAL A 1 112 ? 14.773 -10.702 26.847 1.00 29.30 112 VAL A CA 1
ATOM 886 C C . VAL A 1 112 ? 15.272 -11.978 27.537 1.00 29.30 112 VAL A C 1
ATOM 888 O O . VAL A 1 112 ? 16.056 -11.923 28.487 1.00 29.30 112 VAL A O 1
ATOM 891 N N . ILE A 1 113 ? 14.840 -13.147 27.061 1.00 31.42 113 ILE A N 1
ATOM 892 C CA . ILE A 1 113 ? 15.583 -14.387 27.302 1.00 31.42 113 ILE A CA 1
ATOM 893 C C . ILE A 1 113 ? 16.798 -14.333 26.377 1.00 31.42 113 ILE A C 1
ATOM 895 O O . ILE A 1 113 ? 16.699 -14.585 25.179 1.00 31.42 113 ILE A O 1
ATOM 899 N N . ASN A 1 114 ? 17.944 -13.962 26.950 1.00 26.58 114 ASN A N 1
ATOM 900 C CA . ASN A 1 114 ? 19.246 -14.028 26.296 1.00 26.58 114 ASN A CA 1
ATOM 901 C C . ASN A 1 114 ? 19.552 -15.480 25.902 1.00 26.58 114 ASN A C 1
ATOM 903 O O . ASN A 1 114 ? 20.056 -16.257 26.712 1.00 26.58 114 ASN A O 1
ATOM 907 N N . VAL A 1 115 ? 19.300 -15.832 24.644 1.00 31.64 115 VAL A N 1
ATOM 908 C CA . VAL A 1 115 ? 20.027 -16.911 23.973 1.00 31.64 115 VAL A CA 1
ATOM 909 C C . VAL A 1 115 ? 21.105 -16.235 23.137 1.00 31.64 115 VAL A C 1
ATOM 911 O O . VAL A 1 115 ? 20.864 -15.779 22.025 1.00 31.64 115 VAL A O 1
ATOM 914 N N . GLN A 1 116 ? 22.294 -16.112 23.731 1.00 38.53 116 GLN A N 1
ATOM 915 C CA . GLN A 1 116 ? 23.514 -15.774 23.008 1.00 38.53 116 GLN A CA 1
ATOM 916 C C . GLN A 1 116 ? 23.791 -16.879 21.991 1.00 38.53 116 GLN A C 1
ATOM 918 O O . GLN A 1 116 ? 24.188 -17.982 22.368 1.00 38.53 116 GLN A O 1
ATOM 923 N N . GLN A 1 117 ? 23.626 -16.568 20.711 1.00 31.48 117 GLN A N 1
ATOM 924 C CA . GLN A 1 117 ? 24.445 -17.179 19.680 1.00 31.48 117 GLN A CA 1
ATOM 925 C C . GLN A 1 117 ? 24.664 -16.166 18.556 1.00 31.48 117 GLN A C 1
ATOM 927 O O . GLN A 1 117 ? 23.727 -15.732 17.892 1.00 31.48 117 GLN A O 1
ATOM 932 N N . ASP A 1 118 ? 25.922 -15.749 18.437 1.00 36.56 118 ASP A N 1
ATOM 933 C CA . ASP A 1 118 ? 26.461 -14.789 17.483 1.00 36.56 118 ASP A CA 1
ATOM 934 C C . ASP A 1 118 ? 25.960 -14.997 16.046 1.00 36.56 118 ASP A C 1
ATOM 936 O O . ASP A 1 118 ? 26.149 -16.077 15.487 1.00 36.56 118 ASP A O 1
ATOM 940 N N . GLN A 1 119 ? 25.427 -13.939 15.420 1.00 30.41 119 GLN A N 1
ATOM 941 C CA . GLN A 1 119 ? 25.997 -13.327 14.206 1.00 30.41 119 GLN A CA 1
ATOM 942 C C . GLN A 1 119 ? 25.122 -12.174 13.665 1.00 30.41 119 GLN A C 1
ATOM 944 O O . GLN A 1 119 ? 23.968 -12.368 13.306 1.00 30.41 119 GLN A O 1
ATOM 949 N N . ALA A 1 120 ? 25.759 -11.001 13.548 1.00 32.59 120 ALA A N 1
ATOM 950 C CA . ALA A 1 120 ? 25.439 -9.856 12.684 1.00 32.59 120 ALA A CA 1
ATOM 951 C C . ALA A 1 120 ? 24.068 -9.160 12.858 1.00 32.59 120 ALA A C 1
ATOM 953 O O . ALA A 1 120 ? 23.102 -9.419 12.147 1.00 32.59 120 ALA A O 1
ATOM 954 N N . GLN A 1 121 ? 24.057 -8.168 13.745 1.00 34.09 121 GLN A N 1
ATOM 955 C CA . GLN A 1 121 ? 23.093 -7.066 13.827 1.00 34.09 121 GLN A CA 1
ATOM 956 C C . GLN A 1 121 ? 23.844 -5.820 13.276 1.00 34.09 121 GLN A C 1
ATOM 958 O O . GLN A 1 121 ? 25.052 -5.722 13.480 1.00 34.09 121 GLN A O 1
ATOM 963 N N . GLU A 1 122 ? 23.297 -4.947 12.421 1.00 39.47 122 GLU A N 1
ATOM 964 C CA . GLU A 1 122 ? 22.473 -3.747 12.711 1.00 39.47 122 GLU A CA 1
ATOM 965 C C . GLU A 1 122 ? 22.462 -2.915 11.396 1.00 39.47 122 GLU A C 1
ATOM 967 O O . GLU A 1 122 ? 23.446 -2.961 10.667 1.00 39.47 122 GLU A O 1
ATOM 972 N N . GLN A 1 123 ? 21.478 -2.128 10.952 1.00 29.66 123 GLN A N 1
ATOM 973 C CA . GLN A 1 123 ? 20.260 -1.540 11.513 1.00 29.66 123 GLN A CA 1
ATOM 974 C C . GLN A 1 123 ? 19.452 -1.018 10.300 1.00 29.66 123 GLN A C 1
ATOM 976 O O . GLN A 1 123 ? 19.926 -0.135 9.590 1.00 29.66 123 GLN A O 1
ATOM 981 N N . ALA A 1 124 ? 18.248 -1.532 10.039 1.00 31.36 124 ALA A N 1
ATOM 982 C CA . ALA A 1 124 ? 17.333 -0.932 9.063 1.00 31.36 124 ALA A CA 1
ATOM 983 C C . ALA A 1 124 ? 16.287 -0.106 9.823 1.00 31.36 124 ALA A C 1
ATOM 985 O O . ALA A 1 124 ? 15.232 -0.608 10.208 1.00 31.36 124 ALA A O 1
ATOM 986 N N . GLN A 1 125 ? 16.612 1.159 10.094 1.00 30.91 125 GLN A N 1
ATOM 987 C CA . GLN A 1 125 ? 15.622 2.163 10.479 1.00 30.91 125 GLN A CA 1
ATOM 988 C C . GLN A 1 125 ? 14.700 2.383 9.276 1.00 30.91 125 GLN A C 1
ATOM 990 O O . GLN A 1 125 ? 15.106 2.970 8.279 1.00 30.91 125 GLN A O 1
ATOM 995 N N . THR A 1 126 ? 13.464 1.894 9.349 1.00 34.12 126 THR A N 1
ATOM 996 C CA . THR A 1 126 ? 12.444 2.231 8.351 1.00 34.12 126 THR A CA 1
ATOM 997 C C . THR A 1 126 ? 11.840 3.570 8.758 1.00 34.12 126 THR A C 1
ATOM 999 O O . THR A 1 126 ? 10.908 3.618 9.553 1.00 34.12 126 THR A O 1
ATOM 1002 N N . GLN A 1 127 ? 12.427 4.667 8.279 1.00 31.84 127 GLN A N 1
ATOM 1003 C CA . GLN A 1 127 ? 11.750 5.959 8.265 1.00 31.84 127 GLN A CA 1
ATOM 1004 C C . GLN A 1 127 ? 10.708 5.907 7.146 1.00 31.84 127 GLN A C 1
ATOM 1006 O O . GLN A 1 127 ? 11.054 5.659 5.992 1.00 31.84 127 GLN A O 1
ATOM 1011 N N . VAL A 1 128 ? 9.434 6.113 7.474 1.00 38.91 128 VAL A N 1
ATOM 1012 C CA . VAL A 1 128 ? 8.417 6.439 6.469 1.00 38.91 128 VAL A CA 1
ATOM 1013 C C . VAL A 1 128 ? 8.748 7.850 5.988 1.00 38.91 128 VAL A C 1
ATOM 1015 O O . VAL A 1 128 ? 8.333 8.837 6.591 1.00 38.91 128 VAL A O 1
ATOM 1018 N N . GLN A 1 129 ? 9.589 7.961 4.961 1.00 44.41 129 GLN A N 1
ATOM 1019 C CA . GLN A 1 129 ? 9.829 9.241 4.309 1.00 44.41 129 GLN A CA 1
ATOM 1020 C C . GLN A 1 129 ? 8.574 9.585 3.510 1.00 44.41 129 GLN A C 1
ATOM 1022 O O . GLN A 1 129 ? 8.349 9.040 2.432 1.00 44.41 129 GLN A O 1
ATOM 1027 N N . ARG A 1 130 ? 7.746 10.481 4.057 1.00 52.19 130 ARG A N 1
ATOM 1028 C CA . ARG A 1 130 ? 6.771 11.224 3.251 1.00 52.19 130 ARG A CA 1
ATOM 1029 C C . ARG A 1 130 ? 7.522 11.839 2.081 1.00 52.19 130 ARG A C 1
ATOM 1031 O O . ARG A 1 130 ? 8.527 12.515 2.300 1.00 52.19 130 ARG A O 1
ATOM 1038 N N . VAL A 1 131 ? 7.068 11.597 0.859 1.00 62.84 131 VAL A N 1
ATOM 1039 C CA . VAL A 1 131 ? 7.682 12.221 -0.312 1.00 62.84 131 VAL A CA 1
ATOM 1040 C C . VAL A 1 131 ? 7.111 13.624 -0.436 1.00 62.84 131 VAL A C 1
ATOM 1042 O O . VAL A 1 131 ? 6.005 13.830 -0.921 1.00 62.84 131 VAL A O 1
ATOM 1045 N N . THR A 1 132 ? 7.864 14.587 0.087 1.00 77.12 132 THR A N 1
ATOM 1046 C CA . THR A 1 132 ? 7.593 16.016 -0.052 1.00 77.12 132 THR A CA 1
ATOM 1047 C C . THR A 1 132 ? 8.252 16.550 -1.318 1.00 77.12 132 THR A C 1
ATOM 1049 O O . THR A 1 132 ? 9.173 15.933 -1.859 1.00 77.12 132 THR A O 1
ATOM 1052 N N . VAL A 1 133 ? 7.801 17.713 -1.788 1.00 79.25 133 VAL A N 1
ATOM 1053 C CA . VAL A 1 133 ? 8.457 18.416 -2.899 1.00 79.25 133 VAL A CA 1
ATOM 1054 C C . VAL A 1 133 ? 9.918 18.698 -2.571 1.00 79.25 133 VAL A C 1
ATOM 1056 O O . VAL A 1 133 ? 10.783 18.469 -3.405 1.00 79.25 133 VAL A O 1
ATOM 1059 N N . GLU A 1 134 ? 10.209 19.064 -1.324 1.00 77.06 134 GLU A N 1
ATOM 1060 C CA . GLU A 1 134 ? 11.569 19.276 -0.819 1.00 77.06 134 GLU A CA 1
ATOM 1061 C C . GLU A 1 134 ? 12.459 18.039 -1.034 1.00 77.06 134 GLU A C 1
ATOM 1063 O O . GLU A 1 134 ? 13.555 18.170 -1.573 1.00 77.06 134 GLU A O 1
ATOM 1068 N N . ASN A 1 135 ? 11.961 16.833 -0.730 1.00 76.88 135 ASN A N 1
ATOM 1069 C CA . ASN A 1 135 ? 12.704 15.588 -0.955 1.00 76.88 135 ASN A CA 1
ATOM 1070 C C . ASN A 1 135 ? 12.951 15.327 -2.451 1.00 76.88 135 ASN A C 1
ATOM 1072 O O . ASN A 1 135 ? 14.041 14.915 -2.837 1.00 76.88 135 ASN A O 1
ATOM 1076 N N . ILE A 1 136 ? 11.957 15.593 -3.306 1.00 81.56 136 ILE A N 1
ATOM 1077 C CA . ILE A 1 136 ? 12.101 15.430 -4.761 1.00 81.56 136 ILE A CA 1
ATOM 1078 C C . ILE A 1 136 ? 13.128 16.427 -5.321 1.00 81.56 136 ILE A C 1
ATOM 1080 O O . ILE A 1 136 ? 13.934 16.061 -6.174 1.00 81.56 136 ILE A O 1
ATOM 1084 N N . LEU A 1 137 ? 13.133 17.671 -4.836 1.00 82.31 137 LEU A N 1
ATOM 1085 C CA . LEU A 1 137 ? 14.099 18.692 -5.247 1.00 82.31 137 LEU A CA 1
ATOM 1086 C C . LEU A 1 137 ? 15.527 18.338 -4.805 1.00 82.31 137 LEU A C 1
ATOM 1088 O O . LEU A 1 137 ? 16.461 18.515 -5.591 1.00 82.31 137 LEU A O 1
ATOM 1092 N N . GLU A 1 138 ? 15.699 17.793 -3.596 1.00 80.75 138 GLU A N 1
ATOM 1093 C CA . GLU A 1 138 ? 16.986 17.259 -3.126 1.00 80.75 138 GLU A CA 1
ATOM 1094 C C . GLU A 1 138 ? 17.473 16.094 -4.003 1.00 80.75 138 GLU A C 1
ATOM 1096 O O . GLU A 1 138 ? 18.647 16.042 -4.383 1.00 80.75 138 GLU A O 1
ATOM 1101 N N . ASP A 1 139 ? 16.571 15.193 -4.399 1.00 79.75 139 ASP A N 1
ATOM 1102 C CA . ASP A 1 139 ? 16.899 14.083 -5.293 1.00 79.75 139 ASP A CA 1
ATOM 1103 C C . ASP A 1 139 ? 17.315 14.564 -6.692 1.00 79.75 139 ASP A C 1
ATOM 1105 O O . ASP A 1 139 ? 18.261 14.021 -7.269 1.00 79.75 139 ASP A O 1
ATOM 1109 N N . ILE A 1 140 ? 16.656 15.600 -7.229 1.00 83.69 140 ILE A N 1
ATOM 1110 C CA . ILE A 1 140 ? 17.020 16.217 -8.516 1.00 83.69 140 ILE A CA 1
ATOM 1111 C C . ILE A 1 140 ? 18.418 16.838 -8.445 1.00 83.69 140 ILE A C 1
ATOM 1113 O O . ILE A 1 140 ? 19.225 16.653 -9.364 1.00 83.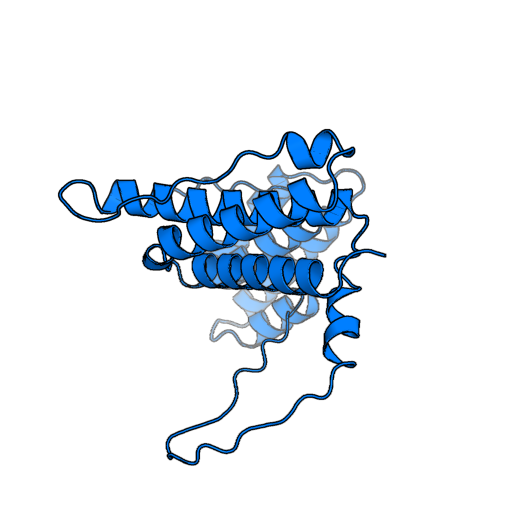69 140 ILE A O 1
ATOM 1117 N N . ASP A 1 141 ? 18.747 17.527 -7.349 1.00 83.56 141 ASP A N 1
ATOM 1118 C CA . ASP A 1 141 ? 20.085 18.093 -7.156 1.00 83.56 141 ASP A CA 1
ATOM 1119 C C . ASP A 1 141 ? 21.162 16.994 -7.074 1.00 83.56 141 ASP A C 1
ATOM 1121 O O . ASP A 1 141 ? 22.272 17.157 -7.591 1.00 83.56 141 ASP A O 1
ATOM 1125 N N . GLY A 1 142 ? 20.806 15.818 -6.550 1.00 81.00 142 GLY A N 1
ATOM 1126 C CA . GLY A 1 142 ? 21.655 14.626 -6.510 1.00 81.00 142 GLY A CA 1
ATOM 1127 C C . GLY A 1 142 ? 21.885 13.921 -7.857 1.00 81.00 142 GLY A C 1
ATOM 1128 O O . GLY A 1 142 ? 22.809 13.106 -7.961 1.00 81.00 142 GLY A O 1
ATOM 1129 N N . LEU A 1 143 ? 21.104 14.215 -8.906 1.00 82.12 143 LEU A N 1
ATOM 1130 C CA . LEU A 1 143 ? 21.233 13.536 -10.202 1.00 82.12 143 LEU A CA 1
ATOM 1131 C C . LEU A 1 143 ? 22.569 13.857 -10.890 1.00 82.12 143 LEU A C 1
ATOM 1133 O O . LEU A 1 143 ? 23.026 15.001 -10.930 1.00 82.12 143 LEU A O 1
ATOM 1137 N N . MET A 1 144 ? 23.185 12.853 -11.520 1.00 79.81 144 MET A N 1
ATOM 1138 C CA . MET A 1 144 ? 24.344 13.055 -12.403 1.00 79.81 144 MET A CA 1
ATOM 1139 C C . MET A 1 144 ? 23.901 13.425 -13.828 1.00 79.81 144 MET A C 1
ATOM 1141 O O . MET A 1 144 ? 24.273 12.759 -14.791 1.00 79.81 144 MET A O 1
ATOM 1145 N N . THR A 1 145 ? 23.089 14.476 -13.947 1.00 79.88 145 THR A N 1
ATOM 1146 C CA . THR A 1 145 ? 22.562 15.009 -15.216 1.00 79.88 145 THR A CA 1
ATOM 1147 C C . THR A 1 145 ? 23.028 16.453 -15.426 1.00 79.88 145 THR A C 1
ATOM 1149 O O . THR A 1 145 ? 23.657 17.038 -14.536 1.00 79.88 145 THR A O 1
ATOM 1152 N N . SER A 1 146 ? 22.798 17.024 -16.609 1.00 87.31 146 SER A N 1
ATOM 1153 C CA . SER A 1 146 ? 23.206 18.401 -16.896 1.00 87.31 146 SER A CA 1
ATOM 1154 C C . SER A 1 146 ? 22.443 19.417 -16.026 1.00 87.31 146 SER A C 1
ATOM 1156 O O . SER A 1 146 ? 21.317 19.149 -15.610 1.00 87.31 146 SER A O 1
ATOM 1158 N N . PRO A 1 147 ? 23.027 20.595 -15.735 1.00 84.00 147 PRO A N 1
ATOM 1159 C CA . PRO A 1 147 ? 22.332 21.643 -14.983 1.00 84.00 147 PRO A CA 1
ATOM 1160 C C . PRO A 1 147 ? 21.012 22.084 -15.628 1.00 84.00 147 PRO A C 1
ATOM 1162 O O . PRO A 1 147 ? 20.063 22.355 -14.906 1.00 84.00 147 PRO A O 1
ATOM 1165 N N . GLU A 1 148 ? 20.946 22.101 -16.962 1.00 86.25 148 GLU A N 1
ATOM 1166 C CA . GLU A 1 148 ? 19.738 22.454 -17.722 1.00 86.25 148 GLU A CA 1
ATOM 1167 C C . GLU A 1 148 ? 18.617 21.426 -17.488 1.00 86.25 148 GLU A C 1
ATOM 1169 O O . GLU A 1 148 ? 17.499 21.798 -17.159 1.00 86.25 148 GLU A O 1
ATOM 1174 N N . GLU A 1 149 ? 18.927 20.126 -17.534 1.00 79.44 149 GLU A N 1
ATOM 1175 C CA . GLU A 1 149 ? 17.948 19.062 -17.245 1.00 79.44 149 GLU A CA 1
ATOM 1176 C C . GLU A 1 149 ? 17.481 19.071 -15.779 1.00 79.44 149 GLU A C 1
ATOM 1178 O O . GLU A 1 149 ? 16.353 18.678 -15.485 1.00 79.44 149 GLU A O 1
ATOM 1183 N N . LYS A 1 150 ? 18.334 19.509 -14.842 1.00 85.25 150 LYS A N 1
ATOM 1184 C CA . LYS A 1 150 ? 17.941 19.679 -13.434 1.00 85.25 150 LYS A CA 1
ATOM 1185 C C . LYS A 1 150 ? 16.976 20.838 -13.257 1.00 85.25 150 LYS A C 1
ATOM 1187 O O . LYS A 1 150 ? 15.997 20.681 -12.541 1.00 85.25 150 LYS A O 1
ATOM 1192 N N . GLU A 1 151 ? 17.259 21.972 -13.887 1.00 88.50 151 GLU A N 1
ATOM 1193 C CA . GLU A 1 151 ? 16.393 23.152 -13.852 1.00 88.50 151 GLU A CA 1
ATOM 1194 C C . GLU A 1 151 ? 15.018 22.818 -14.450 1.00 88.50 151 GLU A C 1
ATOM 1196 O O . GLU A 1 151 ? 14.001 23.023 -13.796 1.00 88.50 151 GLU A O 1
ATOM 1201 N N . GLU A 1 152 ? 14.985 22.147 -15.607 1.00 87.62 152 GLU A N 1
ATOM 1202 C CA . GLU A 1 152 ? 13.736 21.683 -16.228 1.00 87.62 152 GLU A CA 1
ATOM 1203 C C . GLU A 1 152 ? 12.965 20.689 -15.339 1.00 87.62 152 GLU A C 1
ATOM 1205 O O . GLU A 1 152 ? 11.739 20.756 -15.244 1.00 87.62 152 GLU A O 1
ATOM 1210 N N . LEU A 1 153 ? 13.658 19.779 -14.645 1.00 87.31 153 LEU A N 1
ATOM 1211 C CA . LEU A 1 153 ? 13.026 18.877 -13.679 1.00 87.31 153 LEU A CA 1
ATOM 1212 C C . LEU A 1 153 ? 12.455 19.619 -12.466 1.00 87.31 153 LEU A C 1
ATOM 1214 O O . LEU A 1 153 ? 11.368 19.270 -12.012 1.00 87.31 153 LEU A O 1
ATOM 1218 N N . GLN A 1 154 ? 13.161 20.618 -11.938 1.00 89.88 154 GLN A N 1
ATOM 1219 C CA . GLN A 1 154 ? 12.685 21.426 -10.812 1.00 89.88 154 GLN A CA 1
ATOM 1220 C C . GLN A 1 154 ? 11.442 22.233 -11.197 1.00 89.88 154 GLN A C 1
ATOM 1222 O O . GLN A 1 154 ? 10.470 22.244 -10.441 1.00 89.88 154 GLN A O 1
ATOM 1227 N N . ASP A 1 155 ? 11.434 22.817 -12.397 1.00 91.00 155 ASP A N 1
ATOM 1228 C CA . ASP A 1 155 ? 10.278 23.530 -12.942 1.00 91.00 155 ASP A CA 1
ATOM 1229 C C . ASP A 1 155 ? 9.064 22.602 -13.080 1.00 91.00 155 ASP A C 1
ATOM 1231 O O . ASP A 1 155 ? 7.959 22.950 -12.664 1.00 91.00 155 ASP A O 1
ATOM 1235 N N . LEU A 1 156 ? 9.262 21.379 -13.588 1.00 91.38 156 LEU A N 1
ATOM 1236 C CA . LEU A 1 156 ? 8.194 20.381 -13.694 1.00 91.38 156 LEU A CA 1
ATOM 1237 C C . LEU A 1 156 ? 7.636 19.969 -12.326 1.00 91.38 156 LEU A C 1
ATOM 1239 O O . LEU A 1 156 ? 6.433 19.756 -12.205 1.00 91.38 156 LEU A O 1
ATOM 1243 N N . VAL A 1 157 ? 8.480 19.851 -11.298 1.00 90.00 157 VAL A N 1
ATOM 1244 C CA . VAL A 1 157 ? 8.027 19.553 -9.929 1.00 90.00 157 VAL A CA 1
ATOM 1245 C C . VAL A 1 157 ? 7.212 20.715 -9.354 1.00 90.00 157 VAL A C 1
ATOM 1247 O O . VAL A 1 157 ? 6.177 20.467 -8.740 1.00 90.00 157 VAL A O 1
ATOM 1250 N N . GLY A 1 158 ? 7.626 21.962 -9.591 1.00 87.69 158 GLY A N 1
ATOM 1251 C CA . GLY A 1 158 ? 6.866 23.145 -9.177 1.00 87.69 158 GLY A CA 1
ATOM 1252 C C . GLY A 1 158 ? 5.507 23.238 -9.876 1.00 87.69 158 GLY A C 1
ATOM 1253 O O . GLY A 1 158 ? 4.479 23.360 -9.216 1.00 87.69 158 GLY A O 1
ATOM 1254 N N . GLU A 1 159 ? 5.474 23.069 -11.204 1.00 90.19 159 GLU A N 1
ATOM 1255 C CA . GLU A 1 159 ? 4.217 23.020 -11.968 1.00 90.19 159 GLU A CA 1
ATOM 1256 C C . GLU A 1 159 ? 3.292 21.893 -11.491 1.00 90.19 159 GLU A C 1
ATOM 1258 O O . GLU A 1 159 ? 2.067 22.028 -11.533 1.00 90.19 159 GLU A O 1
ATOM 1263 N N . PHE A 1 160 ? 3.871 20.766 -11.068 1.00 90.75 160 PHE A N 1
ATOM 1264 C CA . PHE A 1 160 ? 3.120 19.645 -10.525 1.00 90.75 160 PHE A CA 1
ATOM 1265 C C . PHE A 1 160 ? 2.457 20.000 -9.199 1.00 90.75 160 PHE A C 1
ATOM 1267 O O . PHE A 1 160 ? 1.273 19.721 -9.040 1.00 90.75 160 PHE A O 1
ATOM 1274 N N . GLU A 1 161 ? 3.203 20.597 -8.268 1.00 88.06 161 GLU A N 1
ATOM 1275 C CA . GLU A 1 161 ? 2.694 21.018 -6.961 1.00 88.06 161 GLU A CA 1
ATOM 1276 C C . GLU A 1 161 ? 1.583 22.061 -7.106 1.00 88.06 161 GLU A C 1
ATOM 1278 O O . GLU A 1 161 ? 0.500 21.869 -6.555 1.00 88.06 161 GLU A O 1
ATOM 1283 N N . ASP A 1 162 ? 1.807 23.087 -7.931 1.00 88.56 162 ASP A N 1
ATOM 1284 C CA . ASP A 1 162 ? 0.825 24.140 -8.210 1.00 88.56 162 ASP A CA 1
ATOM 1285 C C . ASP A 1 162 ? -0.492 23.565 -8.754 1.00 88.56 162 ASP A C 1
ATOM 1287 O O . ASP A 1 162 ? -1.586 23.959 -8.346 1.00 88.56 162 ASP A O 1
ATOM 1291 N N . GLU A 1 163 ? -0.405 22.612 -9.685 1.00 85.69 163 GLU A N 1
ATOM 1292 C CA . GLU A 1 163 ? -1.579 21.961 -10.264 1.00 85.69 163 GLU A CA 1
ATOM 1293 C C . GLU A 1 163 ? -2.287 21.052 -9.249 1.00 85.69 163 GLU A C 1
ATOM 1295 O O . GLU A 1 163 ? -3.513 20.937 -9.261 1.00 85.69 163 GLU A O 1
ATOM 1300 N N . LEU A 1 164 ? -1.532 20.428 -8.345 1.00 83.94 164 LEU A N 1
ATOM 1301 C CA . LEU A 1 164 ? -2.072 19.567 -7.298 1.00 83.94 164 LEU A CA 1
ATOM 1302 C C . LEU A 1 164 ? -2.773 20.348 -6.178 1.00 83.94 164 LEU A C 1
ATOM 1304 O O . LEU A 1 164 ? -3.627 19.794 -5.489 1.00 83.94 164 LEU A O 1
ATOM 1308 N N . GLU A 1 165 ? -2.386 21.606 -5.974 1.00 83.56 165 GLU A N 1
ATOM 1309 C CA . GLU A 1 165 ? -2.976 22.533 -4.999 1.00 83.56 165 GLU A CA 1
ATOM 1310 C C . GLU A 1 165 ? -4.085 23.407 -5.595 1.00 83.56 165 GLU A C 1
ATOM 1312 O O . GLU A 1 165 ? -4.782 24.111 -4.863 1.00 83.56 165 GLU A O 1
ATOM 1317 N N . SER A 1 166 ? -4.286 23.339 -6.914 1.00 84.94 166 SER A N 1
ATOM 1318 C CA . SER A 1 166 ? -5.388 24.000 -7.611 1.00 84.94 166 SER A CA 1
ATOM 1319 C C . SER A 1 166 ? -6.747 23.449 -7.166 1.00 84.94 166 SER A C 1
ATOM 1321 O O . SER A 1 166 ? -6.956 22.236 -7.127 1.00 84.94 166 SER A O 1
ATOM 1323 N N . ASP A 1 167 ? -7.710 24.348 -6.930 1.00 75.44 167 ASP A N 1
ATOM 1324 C CA . ASP A 1 167 ? -9.113 24.007 -6.636 1.00 75.44 167 ASP A CA 1
ATOM 1325 C C . ASP A 1 167 ? -9.793 23.206 -7.773 1.00 75.44 167 ASP A C 1
ATOM 1327 O O . ASP A 1 167 ? -10.804 22.540 -7.544 1.00 75.44 167 ASP A O 1
ATOM 1331 N N . ASP A 1 168 ? -9.255 23.274 -8.998 1.00 78.25 168 ASP A N 1
ATOM 1332 C CA . ASP A 1 168 ? -9.710 22.528 -10.179 1.00 78.25 1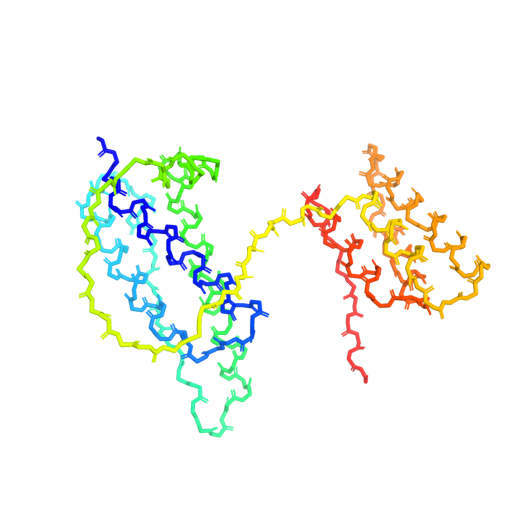68 ASP A CA 1
ATOM 1333 C C . ASP A 1 168 ? -8.536 21.736 -10.771 1.00 78.25 168 ASP A C 1
ATOM 1335 O O . ASP A 1 168 ? -7.968 22.098 -11.801 1.00 78.25 168 ASP A O 1
ATOM 1339 N N . THR A 1 169 ? -8.112 20.694 -10.053 1.00 82.12 169 THR A N 1
ATOM 1340 C CA . THR A 1 169 ? -6.985 19.837 -10.440 1.00 82.12 169 THR A CA 1
ATOM 1341 C C . THR A 1 169 ? -7.237 19.126 -11.779 1.00 82.12 169 THR A C 1
ATOM 1343 O O . THR A 1 169 ? -8.055 18.202 -11.876 1.00 82.12 169 THR A O 1
ATOM 1346 N N . ASP A 1 170 ? -6.464 19.460 -12.812 1.00 83.19 170 ASP A N 1
ATOM 1347 C CA . ASP A 1 170 ? -6.484 18.784 -14.106 1.00 83.19 170 ASP A CA 1
ATOM 1348 C C . ASP A 1 170 ? -5.544 17.572 -14.107 1.00 83.19 170 ASP A C 1
ATOM 1350 O O . ASP A 1 170 ? -4.342 17.626 -14.388 1.00 83.19 170 ASP A O 1
ATOM 1354 N N . THR A 1 171 ? -6.141 16.405 -13.879 1.00 79.56 171 THR A N 1
ATOM 1355 C CA . THR A 1 171 ? -5.445 15.111 -13.956 1.00 79.56 171 THR A CA 1
ATOM 1356 C C . THR A 1 171 ? -4.747 14.851 -15.298 1.00 79.56 171 THR A C 1
ATOM 1358 O O . THR A 1 171 ? -3.774 14.094 -15.342 1.00 79.56 171 THR A O 1
ATOM 1361 N N . SER A 1 172 ? -5.197 15.460 -16.400 1.00 82.88 172 S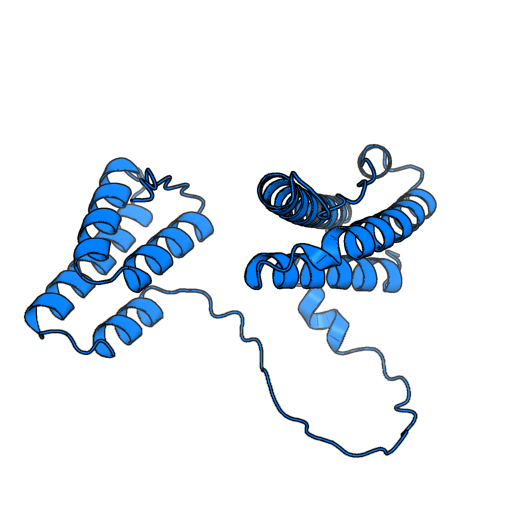ER A N 1
ATOM 1362 C CA . SER A 1 172 ? -4.546 15.353 -17.713 1.00 82.88 172 SER A CA 1
ATOM 1363 C C . SER A 1 172 ? -3.262 16.169 -17.761 1.00 82.88 172 SER A C 1
ATOM 1365 O O . SER A 1 172 ? -2.281 15.726 -18.361 1.00 82.88 172 SER A O 1
ATOM 1367 N N . ARG A 1 173 ? -3.249 17.334 -17.109 1.00 83.31 173 ARG A N 1
ATOM 1368 C CA . ARG A 1 173 ? -2.068 18.186 -16.983 1.00 83.31 173 ARG A CA 1
ATOM 1369 C C . ARG A 1 173 ? -1.032 17.558 -16.057 1.00 83.31 173 ARG A C 1
ATOM 1371 O O . ARG A 1 173 ? 0.118 17.425 -16.466 1.00 83.31 173 ARG A O 1
ATOM 1378 N N . LEU A 1 174 ? -1.449 17.019 -14.910 1.00 86.88 174 LEU A N 1
ATOM 1379 C CA . LEU A 1 174 ? -0.557 16.255 -14.028 1.00 86.88 174 LEU A CA 1
ATOM 1380 C C . LEU A 1 174 ? 0.076 15.050 -14.746 1.00 86.88 174 LEU A C 1
ATOM 1382 O O . LEU A 1 174 ? 1.272 14.797 -14.612 1.00 86.88 174 LEU A O 1
ATOM 1386 N N . ARG A 1 175 ? -0.688 14.335 -15.586 1.00 83.50 175 ARG A N 1
ATOM 1387 C CA . ARG A 1 175 ? -0.144 13.257 -16.438 1.00 83.50 175 ARG A CA 1
ATOM 1388 C C . ARG A 1 175 ? 0.912 13.747 -17.418 1.00 83.50 175 ARG A C 1
ATOM 1390 O O . ARG A 1 175 ? 1.894 13.043 -17.629 1.00 83.50 175 ARG A O 1
ATOM 1397 N N . GLN A 1 176 ? 0.705 14.907 -18.039 1.00 86.56 176 GLN A N 1
ATOM 1398 C CA . GLN A 1 176 ? 1.677 15.485 -18.969 1.00 86.56 176 GLN A CA 1
ATOM 1399 C C . GLN A 1 176 ? 2.963 15.883 -18.248 1.00 86.56 176 GLN A C 1
ATOM 1401 O O . GLN A 1 176 ? 4.044 15.609 -18.762 1.00 86.56 176 GLN A O 1
ATOM 1406 N N . ILE A 1 177 ? 2.847 16.470 -17.055 1.00 88.50 177 ILE A N 1
ATOM 1407 C CA . ILE A 1 177 ? 3.994 16.846 -16.225 1.00 88.50 177 ILE A CA 1
ATOM 1408 C C . ILE A 1 177 ? 4.796 15.601 -15.834 1.00 88.50 177 ILE A C 1
ATOM 1410 O O . ILE A 1 177 ? 6.001 15.555 -16.061 1.00 88.50 177 ILE A O 1
ATOM 1414 N N . ILE A 1 178 ? 4.129 14.539 -15.367 1.00 86.19 178 ILE A N 1
ATOM 1415 C CA . ILE A 1 178 ? 4.806 13.278 -15.029 1.00 86.19 178 ILE A CA 1
ATOM 1416 C C . ILE A 1 178 ? 5.435 12.624 -16.265 1.00 86.19 178 ILE A C 1
ATOM 1418 O O . ILE A 1 178 ? 6.546 12.106 -16.185 1.00 86.19 178 ILE A O 1
ATOM 1422 N N . ALA A 1 179 ? 4.748 12.631 -17.412 1.00 84.75 179 ALA A N 1
ATOM 1423 C CA . ALA A 1 179 ? 5.286 12.070 -18.649 1.00 84.75 179 ALA A CA 1
ATOM 1424 C C . ALA A 1 179 ? 6.559 12.800 -19.096 1.00 84.75 179 ALA A C 1
ATOM 1426 O O . ALA A 1 179 ? 7.516 12.135 -19.474 1.00 84.75 179 ALA A O 1
ATOM 1427 N N . LYS A 1 180 ? 6.594 14.134 -18.983 1.00 85.50 180 LYS A N 1
ATOM 1428 C CA . LYS A 1 180 ? 7.800 14.930 -19.239 1.00 85.50 180 LYS A CA 1
ATOM 1429 C C . LYS A 1 180 ? 8.894 14.642 -18.216 1.00 85.50 180 LYS A C 1
ATOM 1431 O O . LYS A 1 180 ? 10.011 14.353 -18.611 1.00 85.50 180 LYS A O 1
ATOM 1436 N N . ALA A 1 181 ? 8.575 14.629 -16.919 1.00 86.19 181 ALA A N 1
ATOM 1437 C CA . ALA A 1 181 ? 9.547 14.327 -15.863 1.00 86.19 181 ALA A CA 1
ATOM 1438 C C . ALA A 1 181 ? 10.202 12.951 -16.067 1.00 86.19 181 ALA A C 1
ATOM 1440 O O . ALA A 1 181 ? 11.388 12.775 -15.804 1.00 86.19 181 ALA A O 1
ATOM 1441 N N . ARG A 1 182 ? 9.445 11.992 -16.612 1.00 84.88 182 ARG A N 1
ATOM 1442 C CA . ARG A 1 182 ? 9.919 10.650 -16.952 1.00 84.88 182 ARG A CA 1
ATOM 1443 C C . ARG A 1 182 ? 10.979 10.633 -18.056 1.00 84.88 182 ARG A C 1
ATOM 1445 O O . ARG A 1 182 ? 11.830 9.749 -18.043 1.00 84.88 182 ARG A O 1
ATOM 1452 N N . GLU A 1 183 ? 10.941 11.581 -18.992 1.00 85.81 183 GLU A N 1
ATOM 1453 C CA . GLU A 1 183 ? 11.956 11.696 -20.051 1.00 85.81 183 GLU A CA 1
ATOM 1454 C C . GLU A 1 183 ? 13.342 12.026 -19.477 1.00 85.81 183 GLU A C 1
ATOM 1456 O O . GLU A 1 183 ? 14.348 11.602 -20.042 1.00 85.81 183 GLU A O 1
ATOM 1461 N N . TYR A 1 184 ? 13.387 12.698 -18.322 1.00 83.19 184 TYR A N 1
ATOM 1462 C CA . TYR A 1 184 ? 14.622 13.037 -17.612 1.00 83.19 184 TYR A CA 1
ATOM 1463 C C . TYR A 1 184 ? 14.963 12.030 -16.506 1.00 83.19 184 TYR A C 1
ATOM 1465 O O . TYR A 1 184 ? 16.124 11.662 -16.328 1.00 83.19 184 TYR A O 1
ATOM 1473 N N . SER A 1 185 ? 13.965 11.572 -15.742 1.00 83.88 185 SER A N 1
ATOM 1474 C CA . SER A 1 185 ? 14.153 10.598 -14.666 1.00 83.88 185 SER A CA 1
ATOM 1475 C C . SER A 1 185 ? 12.879 9.809 -14.351 1.00 83.88 185 SER A C 1
ATOM 1477 O O . SER A 1 185 ? 11.893 10.333 -13.825 1.00 83.88 185 SER A O 1
ATOM 1479 N N . ASP A 1 186 ? 12.941 8.496 -14.586 1.00 79.69 186 ASP A N 1
ATOM 1480 C CA . ASP A 1 186 ? 11.900 7.537 -14.194 1.00 79.69 186 ASP A CA 1
ATOM 1481 C C . ASP A 1 186 ? 11.624 7.551 -12.676 1.00 79.69 186 ASP A C 1
ATOM 1483 O O . ASP A 1 186 ? 10.496 7.292 -12.254 1.00 79.69 186 ASP A O 1
ATOM 1487 N N . ASP A 1 187 ? 12.634 7.835 -11.848 1.00 76.88 187 ASP A N 1
ATOM 1488 C CA . ASP A 1 187 ? 12.508 7.834 -10.384 1.00 76.88 187 ASP A CA 1
ATOM 1489 C C . ASP A 1 187 ? 11.734 9.060 -9.877 1.00 76.88 187 ASP A C 1
ATOM 1491 O O . ASP A 1 187 ? 10.801 8.929 -9.082 1.00 76.88 187 ASP A O 1
ATOM 1495 N N . ILE A 1 188 ? 12.043 10.240 -10.424 1.00 83.25 188 ILE A N 1
ATOM 1496 C CA . ILE A 1 188 ? 11.324 11.484 -10.116 1.00 83.25 188 ILE A CA 1
ATOM 1497 C C . ILE A 1 188 ? 9.863 11.374 -10.560 1.00 83.25 188 ILE A C 1
ATOM 1499 O O . ILE A 1 188 ? 8.955 11.684 -9.790 1.00 83.25 188 ILE A O 1
ATOM 1503 N N . ALA A 1 189 ? 9.608 10.823 -11.750 1.00 80.81 189 ALA A N 1
ATOM 1504 C CA . ALA A 1 189 ? 8.250 10.581 -12.230 1.00 80.81 189 ALA A CA 1
ATOM 1505 C C . ALA A 1 189 ? 7.434 9.676 -11.287 1.00 80.81 189 ALA A C 1
ATOM 1507 O O . ALA A 1 189 ? 6.257 9.940 -11.041 1.00 80.81 189 ALA A O 1
ATOM 1508 N N . ARG A 1 190 ? 8.042 8.627 -10.716 1.00 78.38 190 ARG A N 1
ATOM 1509 C CA . ARG A 1 190 ? 7.373 7.751 -9.735 1.00 78.38 190 ARG A CA 1
ATOM 1510 C C . ARG A 1 190 ? 7.061 8.470 -8.429 1.00 78.38 190 ARG A C 1
ATOM 1512 O O . ARG A 1 190 ? 5.967 8.293 -7.896 1.00 78.38 190 ARG A O 1
ATOM 1519 N N . LYS A 1 191 ? 7.987 9.292 -7.937 1.00 80.12 191 LYS A N 1
ATOM 1520 C CA . LYS A 1 191 ? 7.797 10.098 -6.723 1.00 80.12 191 LYS A CA 1
ATOM 1521 C C . LYS A 1 191 ? 6.644 11.093 -6.876 1.00 80.12 191 LYS A C 1
ATOM 1523 O O . LYS A 1 191 ? 5.821 11.197 -5.970 1.00 80.12 191 LYS A O 1
ATOM 1528 N N . LEU A 1 192 ? 6.502 11.712 -8.049 1.00 82.31 192 LEU A N 1
ATOM 1529 C CA . LEU A 1 192 ? 5.358 12.572 -8.374 1.00 82.31 192 LEU A CA 1
ATOM 1530 C C . LEU A 1 192 ? 4.025 11.805 -8.372 1.00 82.31 192 LEU A C 1
ATOM 1532 O O . LEU A 1 192 ? 3.047 12.261 -7.784 1.00 82.31 192 LEU A O 1
ATOM 1536 N N . ILE A 1 193 ? 3.973 10.602 -8.956 1.00 79.56 193 ILE A N 1
ATOM 1537 C CA . ILE A 1 193 ? 2.764 9.751 -8.913 1.00 79.56 193 ILE A CA 1
ATOM 1538 C C . ILE A 1 193 ? 2.387 9.407 -7.470 1.00 79.56 193 ILE A C 1
ATOM 1540 O O . ILE A 1 193 ? 1.206 9.426 -7.114 1.00 79.56 193 ILE A O 1
ATOM 1544 N N . MET A 1 194 ? 3.381 9.084 -6.643 1.00 76.75 194 MET A N 1
ATOM 1545 C CA . MET A 1 194 ? 3.160 8.745 -5.242 1.00 76.75 194 MET A CA 1
ATOM 1546 C C . MET A 1 194 ? 2.599 9.945 -4.473 1.00 76.75 194 MET A C 1
ATOM 1548 O O . MET A 1 194 ? 1.587 9.802 -3.795 1.00 76.75 194 MET A O 1
ATOM 1552 N N . MET A 1 195 ? 3.163 11.136 -4.686 1.00 79.06 195 MET A N 1
ATOM 1553 C CA . MET A 1 195 ? 2.676 12.386 -4.101 1.00 79.06 195 MET A CA 1
ATOM 1554 C C . MET A 1 195 ? 1.234 12.713 -4.520 1.00 79.06 195 MET A C 1
ATOM 1556 O O . MET A 1 195 ? 0.408 13.056 -3.674 1.00 79.06 195 MET A O 1
ATOM 1560 N N . ALA A 1 196 ? 0.890 12.550 -5.802 1.00 78.62 196 ALA A N 1
ATOM 1561 C CA . ALA A 1 196 ? -0.492 12.722 -6.257 1.00 78.62 196 ALA A CA 1
ATOM 1562 C C . ALA A 1 196 ? -1.450 11.732 -5.594 1.00 78.62 196 ALA A C 1
ATOM 1564 O O . ALA A 1 196 ? -2.543 12.109 -5.172 1.00 78.62 196 ALA A O 1
ATOM 1565 N N . THR A 1 197 ? -1.022 10.478 -5.456 1.00 75.81 197 THR A N 1
ATOM 1566 C CA . THR A 1 197 ? -1.826 9.430 -4.823 1.00 75.81 197 THR A CA 1
ATOM 1567 C C . THR A 1 197 ? -2.057 9.735 -3.341 1.00 75.81 197 THR A C 1
ATOM 1569 O O . THR A 1 197 ? -3.182 9.597 -2.864 1.00 75.81 197 THR A O 1
ATOM 1572 N N . GLU A 1 198 ? -1.036 10.220 -2.628 1.00 70.75 198 GLU A N 1
ATOM 1573 C CA . GLU A 1 198 ? -1.144 10.645 -1.225 1.00 70.75 198 GLU A CA 1
ATOM 1574 C C . GLU A 1 198 ? -2.138 11.800 -1.029 1.00 70.75 198 GLU A C 1
ATOM 1576 O O . GLU A 1 198 ? -2.829 11.842 -0.011 1.00 70.75 198 GLU A O 1
ATOM 1581 N N . ARG A 1 199 ? -2.277 12.704 -2.010 1.00 70.81 199 ARG A N 1
ATOM 1582 C CA . ARG A 1 199 ? -3.281 13.786 -1.976 1.00 70.81 199 ARG A CA 1
ATOM 1583 C C . ARG A 1 199 ? -4.633 13.394 -2.599 1.00 70.81 199 ARG A C 1
ATOM 1585 O O . ARG A 1 199 ? -5.490 14.249 -2.797 1.00 70.81 199 ARG A O 1
ATOM 1592 N N . GLY A 1 200 ? -4.853 12.107 -2.885 1.00 67.38 200 GLY A N 1
ATOM 1593 C CA . GLY A 1 200 ? -6.130 11.574 -3.376 1.00 67.38 200 GLY A CA 1
ATOM 1594 C C . GLY A 1 200 ? -6.362 11.719 -4.885 1.00 67.38 200 GLY A C 1
ATOM 1595 O O . GLY A 1 200 ? -7.473 11.472 -5.361 1.00 67.38 200 GLY A O 1
ATOM 1596 N N . VAL A 1 201 ? -5.332 12.083 -5.653 1.00 71.69 201 VAL A N 1
ATOM 1597 C CA . VAL A 1 201 ? -5.392 12.257 -7.108 1.00 71.69 201 VAL A CA 1
ATOM 1598 C C . VAL A 1 201 ? -4.830 11.017 -7.808 1.00 71.69 201 VAL A C 1
ATOM 1600 O O . VAL A 1 201 ? -3.623 10.796 -7.890 1.00 71.69 201 VAL A O 1
ATOM 1603 N N . TYR A 1 202 ? -5.720 10.189 -8.360 1.00 65.75 202 TYR A N 1
ATOM 1604 C CA . TYR A 1 202 ? -5.337 8.944 -9.032 1.00 65.75 202 TYR A CA 1
ATOM 1605 C C . TYR A 1 202 ? -4.905 9.182 -10.486 1.00 65.75 202 TYR A C 1
ATOM 1607 O O . TYR A 1 202 ? -5.721 9.298 -11.408 1.00 65.75 202 TYR A O 1
ATOM 1615 N N . ILE A 1 203 ? -3.593 9.203 -10.713 1.00 61.91 203 ILE A N 1
ATOM 1616 C CA . ILE A 1 203 ? -2.992 9.385 -12.036 1.00 61.91 203 ILE A CA 1
ATOM 1617 C C . ILE A 1 203 ? -2.586 8.021 -12.607 1.00 61.91 203 ILE A C 1
ATOM 1619 O O . ILE A 1 203 ? -1.483 7.528 -12.392 1.00 61.91 203 ILE A O 1
ATOM 1623 N N . LEU A 1 204 ? -3.480 7.412 -13.389 1.00 57.91 204 LEU A N 1
ATOM 1624 C CA . LEU A 1 204 ? -3.144 6.231 -14.187 1.00 57.91 204 LEU A CA 1
ATOM 1625 C C . LEU A 1 204 ? -2.297 6.647 -15.395 1.00 57.91 204 LEU A C 1
ATOM 1627 O O . LEU A 1 204 ? -2.815 7.192 -16.374 1.00 57.91 204 LEU A O 1
ATOM 1631 N N . LEU A 1 205 ? -0.999 6.361 -15.346 1.00 54.50 205 LEU A N 1
ATOM 1632 C CA . LEU A 1 205 ? -0.175 6.334 -16.548 1.00 54.50 205 LEU A CA 1
ATOM 1633 C C . LEU A 1 205 ? -0.451 5.027 -17.283 1.00 54.50 205 LEU A C 1
ATOM 1635 O O . LEU A 1 205 ? -0.363 3.947 -16.700 1.00 54.50 205 LEU A O 1
ATOM 1639 N N . GLY A 1 206 ? -0.774 5.120 -18.572 1.00 43.25 206 GLY A N 1
ATOM 1640 C CA . GLY A 1 206 ? -0.784 3.958 -19.450 1.00 43.25 206 GLY A CA 1
ATOM 1641 C C . GLY A 1 206 ? 0.621 3.366 -19.496 1.00 43.25 206 GLY A C 1
ATOM 1642 O O . GLY A 1 206 ? 1.452 3.804 -20.288 1.00 43.25 206 GLY A O 1
ATOM 1643 N N . MET A 1 207 ? 0.904 2.405 -18.617 1.00 41.56 207 MET A N 1
ATOM 1644 C CA . MET A 1 207 ? 2.137 1.632 -18.637 1.00 41.56 207 MET A CA 1
ATOM 1645 C C . MET A 1 207 ? 2.113 0.734 -19.869 1.00 41.56 207 MET A C 1
ATOM 1647 O O . MET A 1 207 ? 1.671 -0.412 -19.824 1.00 41.56 207 MET A O 1
ATOM 1651 N N . SER A 1 208 ? 2.584 1.265 -20.993 1.00 34.12 208 SER A N 1
ATOM 1652 C CA . SER A 1 208 ? 3.038 0.423 -22.088 1.00 34.12 208 SER A CA 1
ATOM 1653 C C . SER A 1 208 ? 4.392 -0.147 -21.664 1.00 34.12 208 SER A C 1
ATOM 1655 O O . SER A 1 208 ? 5.416 0.522 -21.763 1.00 34.12 208 SER A O 1
ATOM 1657 N N . LEU A 1 209 ? 4.368 -1.359 -21.111 1.00 32.97 209 LEU A N 1
ATOM 1658 C CA . LEU A 1 209 ? 5.539 -2.226 -21.002 1.00 32.97 209 LEU A CA 1
ATOM 1659 C C . LEU A 1 209 ? 5.998 -2.565 -22.428 1.00 32.97 209 LEU A C 1
ATOM 1661 O O . LEU A 1 209 ? 5.285 -3.264 -23.152 1.00 32.97 209 LEU A O 1
ATOM 1665 N N . LEU A 1 210 ? 7.156 -2.042 -22.828 1.00 33.16 210 LEU A N 1
ATOM 1666 C CA . LEU A 1 210 ? 7.940 -2.494 -23.979 1.00 33.16 210 LEU A CA 1
ATOM 1667 C C . LEU A 1 210 ? 9.354 -2.813 -23.503 1.00 33.16 210 LEU A C 1
ATOM 1669 O O . LEU A 1 210 ? 9.886 -2.006 -22.709 1.00 33.16 210 LEU A O 1
#